Protein AF-A0A139Y3K1-F1 (afdb_monomer_lite)

Structure (mmCIF, N/CA/C/O backbone):
data_AF-A0A139Y3K1-F1
#
_entry.id   AF-A0A139Y3K1-F1
#
loop_
_atom_site.group_PDB
_atom_site.id
_atom_site.type_symbol
_atom_site.label_atom_id
_atom_site.label_alt_id
_atom_site.label_comp_id
_atom_site.label_asym_id
_atom_site.label_entity_id
_atom_site.label_seq_id
_atom_site.pdbx_PDB_ins_code
_atom_site.Cartn_x
_atom_site.Cartn_y
_atom_site.Cartn_z
_atom_site.occupancy
_atom_site.B_iso_or_equiv
_atom_site.auth_seq_id
_atom_site.auth_comp_id
_atom_site.auth_asym_id
_atom_site.auth_atom_id
_atom_site.pdbx_PDB_model_num
ATOM 1 N N . HIS A 1 1 ? 0.551 3.152 -20.800 1.00 55.16 1 HIS A N 1
ATOM 2 C CA . HIS A 1 1 ? 1.757 3.484 -21.581 1.00 55.16 1 HIS A CA 1
ATOM 3 C C . HIS A 1 1 ? 2.460 2.184 -21.890 1.00 55.16 1 HIS A C 1
ATOM 5 O O . HIS A 1 1 ? 3.046 1.591 -20.992 1.00 55.16 1 HIS A O 1
ATOM 11 N N . ASP A 1 2 ? 2.353 1.733 -23.133 1.00 61.78 2 ASP A N 1
ATOM 12 C CA . ASP A 1 2 ? 2.612 0.343 -23.539 1.00 61.78 2 ASP A CA 1
ATOM 13 C C . ASP A 1 2 ? 4.107 0.008 -23.680 1.00 61.78 2 ASP A C 1
ATOM 15 O O . ASP A 1 2 ? 4.483 -1.019 -24.232 1.00 61.78 2 ASP A O 1
ATOM 19 N N . GLU A 1 3 ? 4.976 0.880 -23.168 1.00 82.31 3 GLU A N 1
ATOM 20 C CA . GLU A 1 3 ? 6.425 0.775 -23.330 1.00 82.31 3 GLU A CA 1
ATOM 21 C C . GLU A 1 3 ? 7.154 0.325 -22.065 1.00 82.31 3 GLU A C 1
ATOM 23 O O . GLU A 1 3 ? 8.331 -0.016 -22.153 1.00 82.31 3 GLU A O 1
ATOM 28 N N . ILE A 1 4 ? 6.506 0.368 -20.895 1.00 88.06 4 ILE A N 1
ATOM 29 C CA . ILE A 1 4 ? 7.144 0.093 -19.603 1.00 88.06 4 ILE A CA 1
ATOM 30 C C . ILE A 1 4 ? 6.664 -1.249 -19.060 1.00 88.06 4 ILE A C 1
ATOM 32 O O . ILE A 1 4 ? 5.464 -1.504 -18.974 1.00 88.06 4 ILE A O 1
ATOM 36 N N . VAL A 1 5 ? 7.615 -2.076 -18.636 1.00 91.62 5 VAL A N 1
ATOM 37 C CA . VAL A 1 5 ? 7.367 -3.380 -18.024 1.00 91.62 5 VAL A CA 1
ATOM 38 C C . VAL A 1 5 ? 8.055 -3.419 -16.666 1.00 91.62 5 VAL A C 1
ATOM 40 O O . VAL A 1 5 ? 9.268 -3.242 -16.579 1.00 91.62 5 VAL A O 1
ATOM 43 N N . CYS A 1 6 ? 7.286 -3.659 -15.606 1.00 93.06 6 CYS A N 1
ATOM 44 C CA . CYS A 1 6 ? 7.826 -3.994 -14.292 1.00 93.06 6 CYS A CA 1
ATOM 45 C C . CYS A 1 6 ? 7.941 -5.517 -14.191 1.00 93.06 6 CYS A C 1
ATOM 47 O O . CYS A 1 6 ? 6.941 -6.224 -14.326 1.00 93.06 6 CYS A O 1
ATOM 49 N N . LEU A 1 7 ? 9.157 -6.016 -13.993 1.00 94.38 7 LEU A N 1
ATOM 50 C CA . LEU A 1 7 ? 9.455 -7.433 -13.831 1.00 94.38 7 LEU A CA 1
ATOM 51 C C . LEU A 1 7 ? 9.818 -7.711 -12.379 1.00 94.38 7 LEU A C 1
ATOM 53 O O . LEU A 1 7 ? 10.736 -7.090 -11.850 1.00 94.38 7 LEU A O 1
ATOM 57 N N . GLY A 1 8 ? 9.116 -8.659 -11.766 1.00 93.44 8 GLY A N 1
ATOM 58 C CA . GLY A 1 8 ? 9.526 -9.267 -10.506 1.00 93.44 8 GLY A CA 1
ATOM 59 C C . GLY A 1 8 ? 10.517 -10.400 -10.754 1.00 93.44 8 GLY A C 1
ATOM 60 O O . GLY A 1 8 ? 10.313 -11.221 -11.647 1.00 93.44 8 GLY A O 1
ATOM 61 N N . ASP A 1 9 ? 11.569 -10.443 -9.955 1.00 88.88 9 ASP A N 1
ATOM 62 C CA . ASP A 1 9 ? 12.592 -11.477 -9.924 1.00 88.88 9 ASP A CA 1
ATOM 63 C C . ASP A 1 9 ? 12.551 -12.220 -8.580 1.00 88.88 9 ASP A C 1
ATOM 65 O O . ASP A 1 9 ? 12.135 -11.680 -7.548 1.00 88.88 9 ASP A O 1
ATOM 69 N N . MET A 1 10 ? 12.988 -13.481 -8.591 1.00 81.88 10 MET A N 1
ATOM 70 C CA . MET A 1 10 ? 13.024 -14.316 -7.391 1.00 81.88 10 MET A CA 1
ATOM 71 C C . MET A 1 10 ? 14.105 -13.896 -6.391 1.00 81.88 10 MET A C 1
ATOM 73 O O . MET A 1 10 ? 14.021 -14.294 -5.240 1.00 81.88 10 MET A O 1
ATOM 77 N N . VAL A 1 11 ? 15.129 -13.143 -6.794 1.00 77.88 11 VAL A N 1
ATOM 78 C CA . VAL A 1 11 ? 16.265 -12.769 -5.935 1.00 77.88 11 VAL A CA 1
ATOM 79 C C . VAL A 1 11 ? 16.493 -11.258 -5.935 1.00 77.88 11 VAL A C 1
ATOM 81 O O . VAL A 1 11 ? 16.771 -10.674 -4.889 1.00 77.88 11 VAL A O 1
ATOM 84 N N . ALA A 1 12 ? 16.364 -10.615 -7.093 1.00 81.56 12 ALA A N 1
ATOM 85 C CA . ALA A 1 12 ? 16.684 -9.208 -7.310 1.00 81.56 12 ALA A CA 1
ATOM 86 C C . ALA A 1 12 ? 15.483 -8.252 -7.149 1.00 81.56 12 ALA A C 1
ATOM 88 O O . ALA A 1 12 ? 15.521 -7.151 -7.698 1.00 81.56 12 ALA A O 1
ATOM 89 N N . SER A 1 13 ? 14.435 -8.645 -6.410 1.00 91.88 13 SER A N 1
ATOM 90 C CA . SER A 1 13 ? 13.215 -7.841 -6.220 1.00 91.88 13 SER A CA 1
ATOM 91 C C . SER A 1 13 ? 12.572 -7.469 -7.561 1.00 91.88 13 SER A C 1
ATOM 93 O O . SER A 1 13 ? 12.126 -8.363 -8.274 1.00 91.88 13 SER A O 1
ATOM 95 N N . ALA A 1 14 ? 12.529 -6.191 -7.944 1.00 94.50 14 ALA A N 1
ATOM 96 C CA . ALA A 1 14 ? 11.920 -5.737 -9.185 1.00 94.50 14 ALA A CA 1
ATOM 97 C C . ALA A 1 14 ? 12.836 -4.863 -10.045 1.00 94.50 14 ALA A C 1
ATOM 99 O O . ALA A 1 14 ? 13.605 -4.023 -9.565 1.00 94.50 14 ALA A O 1
ATOM 100 N N . VAL A 1 15 ? 12.671 -5.025 -11.356 1.00 94.38 15 VAL A N 1
ATOM 101 C CA . VAL A 1 15 ? 13.363 -4.280 -12.406 1.00 94.38 15 VAL A CA 1
ATOM 102 C C . VAL A 1 15 ? 12.333 -3.629 -13.321 1.00 94.38 15 VAL A C 1
ATOM 104 O O . VAL A 1 15 ? 11.360 -4.255 -13.736 1.00 94.38 15 VAL A O 1
ATOM 107 N N . LEU A 1 16 ? 12.563 -2.367 -13.665 1.00 93.75 16 LEU A N 1
ATOM 108 C CA . LEU A 1 16 ? 11.759 -1.629 -14.624 1.00 93.75 16 LEU A CA 1
ATOM 109 C C . LEU A 1 16 ? 12.481 -1.580 -15.968 1.00 93.75 16 LEU A C 1
ATOM 111 O O . LEU A 1 16 ? 13.586 -1.039 -16.082 1.00 93.75 16 LEU A O 1
ATOM 115 N N . LEU A 1 17 ? 11.832 -2.121 -16.990 1.00 92.69 17 LEU A N 1
ATOM 116 C CA . LEU A 1 17 ? 12.305 -2.123 -18.364 1.00 92.69 17 LEU A CA 1
ATOM 117 C C . LEU A 1 17 ? 11.473 -1.167 -19.215 1.00 92.69 17 LEU A C 1
ATOM 119 O O . LEU A 1 17 ? 10.264 -1.048 -19.025 1.00 92.69 17 LEU A O 1
ATOM 123 N N . ARG A 1 18 ? 12.113 -0.532 -20.196 1.00 90.31 18 ARG A N 1
ATOM 124 C CA . ARG A 1 18 ? 11.440 0.213 -21.260 1.00 90.31 18 ARG A CA 1
ATOM 125 C C . ARG A 1 18 ? 11.806 -0.356 -22.622 1.00 90.31 18 ARG A C 1
ATOM 127 O O . ARG A 1 18 ? 12.986 -0.568 -22.902 1.00 90.31 18 ARG A O 1
ATOM 134 N N . PHE A 1 19 ? 10.815 -0.584 -23.474 1.00 88.69 19 PHE A N 1
ATOM 135 C CA . PHE A 1 19 ? 11.054 -0.980 -24.856 1.00 88.69 19 PHE A CA 1
ATOM 136 C C . PHE A 1 19 ? 11.628 0.197 -25.659 1.00 88.69 19 PHE A C 1
ATOM 138 O O . PHE A 1 19 ? 11.099 1.306 -25.611 1.00 88.69 19 PHE A O 1
ATOM 145 N N . SER A 1 20 ? 12.722 -0.034 -26.387 1.00 85.00 20 SER A N 1
ATOM 146 C CA . SER A 1 20 ? 13.291 0.912 -27.350 1.00 85.00 20 SER A CA 1
ATOM 147 C C . SER A 1 20 ? 12.951 0.443 -28.765 1.00 85.00 20 SER A C 1
ATOM 149 O O . SER A 1 20 ? 13.589 -0.498 -29.244 1.00 85.00 20 SER A O 1
ATOM 151 N N . PRO A 1 21 ? 12.014 1.099 -29.478 1.00 83.81 21 PRO A N 1
ATOM 152 C CA . PRO A 1 21 ? 11.709 0.752 -30.866 1.00 83.81 21 PRO A CA 1
ATOM 153 C C . PRO A 1 21 ? 12.921 0.891 -31.794 1.00 83.81 21 PRO A C 1
ATOM 155 O O . PRO A 1 21 ? 13.065 0.124 -32.739 1.00 83.81 21 PRO A O 1
ATOM 158 N N . LYS A 1 22 ? 13.822 1.842 -31.500 1.00 83.69 22 LYS A N 1
ATOM 159 C CA . LYS A 1 22 ? 15.045 2.080 -32.285 1.00 83.69 22 LYS A CA 1
ATOM 160 C C . LYS A 1 22 ? 16.012 0.900 -32.235 1.00 83.69 22 LYS A C 1
ATOM 162 O O . LYS A 1 22 ? 16.626 0.578 -33.243 1.00 83.69 22 LYS A O 1
ATOM 167 N N . ASP A 1 23 ? 16.139 0.280 -31.064 1.00 86.19 23 ASP A N 1
ATOM 168 C CA . ASP A 1 23 ? 17.070 -0.831 -30.837 1.00 86.19 23 ASP A CA 1
ATOM 169 C C . ASP A 1 23 ? 16.377 -2.199 -30.903 1.00 86.19 23 ASP A C 1
ATOM 171 O O . ASP A 1 23 ? 17.038 -3.227 -30.787 1.00 86.19 23 ASP A O 1
ATOM 175 N N . ASN A 1 24 ? 15.046 -2.209 -31.049 1.00 89.81 24 ASN A N 1
ATOM 176 C CA . ASN A 1 24 ? 14.187 -3.388 -30.951 1.00 89.81 24 ASN A CA 1
ATOM 177 C C . ASN A 1 24 ? 14.493 -4.250 -29.707 1.00 89.81 24 ASN A C 1
ATOM 179 O O . ASN A 1 24 ? 14.581 -5.476 -29.779 1.00 89.81 24 ASN A O 1
ATOM 183 N N . ALA A 1 25 ? 14.714 -3.597 -28.562 1.00 90.19 25 ALA A N 1
ATOM 184 C CA . ALA A 1 25 ? 15.166 -4.244 -27.333 1.00 90.19 25 ALA A CA 1
ATOM 185 C C . ALA A 1 25 ? 14.619 -3.547 -26.082 1.00 90.19 25 ALA A C 1
ATOM 187 O O . ALA A 1 25 ? 14.376 -2.337 -26.079 1.00 90.19 25 ALA A O 1
ATOM 188 N N . PHE A 1 26 ? 14.477 -4.305 -24.993 1.00 91.25 26 PHE A N 1
ATOM 189 C CA . PHE A 1 26 ? 14.199 -3.746 -23.673 1.00 91.25 26 PHE A CA 1
ATOM 190 C C . PHE A 1 26 ? 15.478 -3.212 -23.031 1.00 91.25 26 PHE A C 1
ATOM 192 O O . PHE A 1 26 ? 16.500 -3.897 -22.993 1.00 91.25 26 PHE A O 1
ATOM 199 N N . LYS A 1 27 ? 15.403 -1.995 -22.493 1.00 91.06 27 LYS A N 1
ATOM 200 C CA . LYS A 1 27 ? 16.468 -1.372 -21.709 1.00 91.06 27 LYS A CA 1
ATOM 201 C C . LYS A 1 27 ? 16.036 -1.236 -20.266 1.00 91.06 27 LYS A C 1
ATOM 203 O O . LYS A 1 27 ? 14.919 -0.808 -19.984 1.00 91.06 27 LYS A O 1
ATOM 208 N N . GLU A 1 28 ? 16.938 -1.569 -19.359 1.00 92.62 28 GLU A N 1
ATOM 209 C CA . GLU A 1 28 ? 16.725 -1.352 -17.938 1.00 92.62 28 GLU A CA 1
ATOM 210 C C . GLU A 1 28 ? 16.801 0.138 -17.603 1.00 92.62 28 GLU A C 1
ATOM 212 O O . GLU A 1 28 ? 17.778 0.812 -17.928 1.00 92.62 28 GLU A O 1
ATOM 217 N N . ILE A 1 29 ? 15.753 0.644 -16.954 1.00 92.62 29 ILE A N 1
ATOM 218 C CA . ILE A 1 29 ? 15.625 2.058 -16.586 1.00 92.62 29 ILE A CA 1
ATOM 219 C C . ILE A 1 29 ? 15.524 2.271 -15.078 1.00 92.62 29 ILE A C 1
ATOM 221 O O . ILE A 1 29 ? 15.757 3.389 -14.616 1.00 92.62 29 ILE A O 1
ATOM 225 N N . ALA A 1 30 ? 15.172 1.241 -14.307 1.00 93.75 30 ALA A N 1
ATOM 226 C CA . ALA A 1 30 ? 15.255 1.282 -12.856 1.00 93.75 30 ALA A CA 1
ATOM 227 C C . ALA A 1 30 ? 15.372 -0.115 -12.242 1.00 93.75 30 ALA A C 1
ATOM 229 O O . ALA A 1 30 ? 14.905 -1.089 -12.828 1.00 93.75 30 ALA A O 1
ATOM 230 N N . ARG A 1 31 ? 15.935 -0.197 -11.036 1.00 93.75 31 ARG A N 1
ATOM 231 C CA . ARG A 1 31 ? 16.052 -1.444 -10.270 1.00 93.75 31 ARG A CA 1
ATOM 232 C C . ARG A 1 31 ? 15.902 -1.194 -8.776 1.00 93.75 31 ARG A C 1
ATOM 234 O O . ARG A 1 31 ? 16.473 -0.234 -8.251 1.00 93.75 31 ARG A O 1
ATOM 241 N N . ASP A 1 32 ? 15.159 -2.062 -8.097 1.00 93.44 32 ASP A N 1
ATOM 242 C CA . ASP A 1 32 ? 15.145 -2.101 -6.637 1.00 93.44 32 ASP A CA 1
ATOM 243 C C . ASP A 1 32 ? 16.435 -2.737 -6.108 1.00 93.44 32 ASP A C 1
ATOM 245 O O . ASP A 1 32 ? 16.919 -3.750 -6.603 1.00 93.44 32 ASP A O 1
ATOM 249 N N . THR A 1 33 ? 17.023 -2.109 -5.098 1.00 84.31 33 THR A N 1
ATOM 250 C CA . THR A 1 33 ? 18.260 -2.587 -4.471 1.00 84.31 33 THR A CA 1
ATOM 251 C C . THR A 1 33 ? 18.013 -3.540 -3.308 1.00 84.31 33 THR A C 1
ATOM 253 O O . THR A 1 33 ? 18.970 -4.101 -2.778 1.00 84.31 33 THR A O 1
ATOM 256 N N . ASN A 1 34 ? 16.764 -3.689 -2.864 1.00 85.25 34 ASN A N 1
ATOM 257 C CA . ASN A 1 34 ? 16.427 -4.687 -1.861 1.00 85.25 34 ASN A CA 1
ATOM 258 C C . ASN A 1 34 ? 16.413 -6.081 -2.494 1.00 85.25 34 ASN A C 1
ATOM 260 O O . ASN A 1 34 ? 16.004 -6.253 -3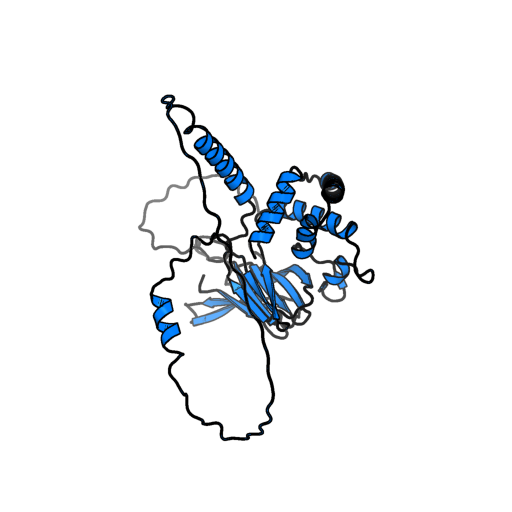.637 1.00 85.25 34 ASN A O 1
ATOM 264 N N . ALA A 1 35 ? 16.847 -7.083 -1.734 1.00 84.06 35 ALA A N 1
ATOM 265 C CA . ALA A 1 35 ? 16.678 -8.476 -2.115 1.00 84.06 35 ALA A CA 1
ATOM 266 C C . ALA A 1 35 ? 15.390 -8.988 -1.471 1.00 84.06 35 ALA A C 1
ATOM 268 O O . ALA A 1 35 ? 15.342 -9.184 -0.256 1.00 84.06 35 ALA A O 1
ATOM 269 N N . CYS A 1 36 ? 14.350 -9.180 -2.276 1.00 88.56 36 CYS A N 1
ATOM 270 C CA . CYS A 1 36 ? 13.135 -9.865 -1.861 1.00 88.56 36 CYS A CA 1
ATOM 271 C C . CYS A 1 36 ? 12.713 -10.863 -2.939 1.00 88.56 36 CYS A C 1
ATOM 273 O O . CYS A 1 36 ? 13.044 -10.721 -4.119 1.00 88.56 36 CYS A O 1
ATOM 275 N N . TRP A 1 37 ? 12.019 -11.910 -2.503 1.00 94.06 37 TRP A N 1
ATOM 276 C CA . TRP A 1 37 ? 11.502 -12.943 -3.388 1.00 94.06 37 TRP A CA 1
ATOM 277 C C . TRP A 1 37 ? 10.130 -12.514 -3.877 1.00 94.06 37 TRP A C 1
ATOM 279 O O . TRP A 1 37 ? 9.146 -12.627 -3.146 1.00 94.06 37 TRP A O 1
ATOM 289 N N . THR A 1 38 ? 10.075 -11.983 -5.093 1.00 95.56 38 THR A N 1
ATOM 290 C CA . THR A 1 38 ? 8.851 -11.391 -5.632 1.00 95.56 38 THR A CA 1
ATOM 291 C C . THR A 1 38 ? 7.829 -12.459 -6.003 1.00 95.56 38 THR A C 1
ATOM 293 O O . THR A 1 38 ? 8.134 -13.379 -6.760 1.00 95.56 38 THR A O 1
ATOM 296 N N . LEU A 1 39 ? 6.598 -12.311 -5.513 1.00 96.19 39 LEU A N 1
ATOM 297 C CA . LEU A 1 39 ? 5.459 -13.162 -5.870 1.00 96.19 39 LEU A CA 1
ATOM 298 C C . LEU A 1 39 ? 4.526 -12.498 -6.885 1.00 96.19 39 LEU A C 1
ATOM 300 O O . LEU A 1 39 ? 4.007 -13.168 -7.775 1.00 96.19 39 LEU A O 1
ATOM 304 N N . ALA A 1 40 ? 4.308 -11.188 -6.767 1.00 96.62 40 ALA A N 1
ATOM 305 C CA . ALA A 1 40 ? 3.461 -10.436 -7.684 1.00 96.62 40 ALA A CA 1
ATOM 306 C C . ALA A 1 40 ? 3.926 -8.984 -7.801 1.00 96.62 40 ALA A C 1
ATOM 308 O O . ALA A 1 40 ? 4.411 -8.397 -6.837 1.00 96.62 40 ALA A O 1
ATOM 309 N N . VAL A 1 41 ? 3.717 -8.384 -8.972 1.00 95.88 41 VAL A N 1
ATOM 310 C CA . VAL A 1 41 ? 3.945 -6.954 -9.216 1.00 95.88 41 VAL A CA 1
ATOM 311 C C . VAL A 1 41 ? 2.736 -6.336 -9.907 1.00 95.88 41 VAL A C 1
ATOM 313 O O . VAL A 1 41 ? 2.006 -7.014 -10.631 1.00 95.88 41 VAL A O 1
ATOM 316 N N . SER A 1 42 ? 2.512 -5.041 -9.699 1.00 94.31 42 SER A N 1
ATOM 317 C CA . SER A 1 42 ? 1.499 -4.280 -10.432 1.00 94.31 42 SER A CA 1
ATOM 318 C C . SER A 1 42 ? 1.949 -2.851 -10.665 1.00 94.31 42 SER A C 1
ATOM 320 O O . SER A 1 42 ? 2.264 -2.130 -9.725 1.00 94.31 42 SER A O 1
ATOM 322 N N . CYS A 1 43 ? 1.864 -2.396 -11.911 1.00 91.12 43 CYS A N 1
ATOM 323 C CA . CYS A 1 43 ? 2.117 -1.002 -12.257 1.00 91.12 43 CYS A CA 1
ATOM 324 C C . CYS A 1 43 ? 0.917 -0.125 -11.853 1.00 91.12 43 CYS A C 1
ATOM 326 O O . CYS A 1 43 ? -0.237 -0.460 -12.150 1.00 91.12 43 CYS A O 1
ATOM 328 N N . LEU A 1 44 ? 1.187 0.996 -11.181 1.00 89.00 44 LEU A N 1
ATOM 329 C CA . LEU A 1 44 ? 0.198 2.045 -10.889 1.00 89.00 44 LEU A CA 1
ATOM 330 C C . LEU A 1 44 ? 0.420 3.250 -11.788 1.00 89.00 44 LEU A C 1
ATOM 332 O O . LEU A 1 44 ? -0.510 3.785 -12.376 1.00 89.00 44 LEU A O 1
ATOM 336 N N . SER A 1 45 ? 1.678 3.649 -11.908 1.00 87.75 45 SER A N 1
ATOM 337 C CA . SER A 1 45 ? 2.126 4.697 -12.805 1.00 87.75 45 SER A CA 1
ATOM 338 C C . SER A 1 45 ? 3.501 4.315 -13.360 1.00 87.75 45 SER A C 1
ATOM 340 O O . SER A 1 45 ? 4.116 3.354 -12.895 1.00 87.75 45 SER A O 1
ATOM 342 N N . PRO A 1 46 ? 4.033 5.066 -14.332 1.00 87.00 46 PRO A N 1
ATOM 343 C CA . PRO A 1 46 ? 5.399 4.882 -14.821 1.00 87.00 46 PRO A CA 1
ATOM 344 C C . PRO A 1 46 ? 6.463 4.873 -13.711 1.00 87.00 46 PRO A C 1
ATOM 346 O O . PRO A 1 46 ? 7.487 4.203 -13.842 1.00 87.00 46 PRO A O 1
ATOM 349 N N . ASN A 1 47 ? 6.213 5.582 -12.605 1.00 89.31 47 ASN A N 1
ATOM 350 C CA . ASN A 1 47 ? 7.154 5.715 -11.496 1.00 89.31 47 ASN A CA 1
ATOM 351 C C . ASN A 1 47 ? 6.768 4.906 -10.254 1.00 89.31 47 ASN A C 1
ATOM 353 O O . ASN A 1 47 ? 7.604 4.789 -9.368 1.00 89.31 47 ASN A O 1
ATOM 357 N N . LEU A 1 48 ? 5.553 4.358 -10.174 1.00 91.94 48 LEU A N 1
ATOM 358 C CA . LEU A 1 48 ? 5.011 3.783 -8.945 1.00 91.94 48 LEU A CA 1
ATOM 359 C C . LEU A 1 48 ? 4.445 2.379 -9.178 1.00 91.94 48 LEU A C 1
ATOM 361 O O . LEU A 1 48 ? 3.597 2.180 -10.052 1.00 91.94 48 LEU A O 1
ATOM 365 N N . HIS A 1 49 ? 4.888 1.416 -8.369 1.00 94.00 49 HIS A N 1
ATOM 366 C CA . HIS A 1 49 ? 4.617 -0.009 -8.576 1.00 94.00 49 HIS A CA 1
ATOM 367 C C . HIS A 1 49 ? 4.334 -0.712 -7.249 1.00 94.00 49 HIS A C 1
ATOM 369 O O . HIS A 1 49 ? 5.064 -0.515 -6.283 1.00 94.00 49 HIS A O 1
ATOM 375 N N . TYR A 1 50 ? 3.309 -1.560 -7.194 1.00 96.44 50 TYR A N 1
ATOM 376 C CA . TYR A 1 50 ? 3.145 -2.506 -6.092 1.00 96.44 50 TYR A CA 1
ATOM 377 C C . TYR A 1 50 ? 4.023 -3.735 -6.309 1.00 96.44 50 TYR A C 1
ATOM 379 O O . TYR A 1 50 ? 4.137 -4.226 -7.434 1.00 96.44 50 TYR A O 1
ATOM 387 N N . LEU A 1 51 ? 4.568 -4.259 -5.217 1.00 97.12 51 LEU A N 1
ATOM 388 C CA . LEU A 1 51 ? 5.256 -5.541 -5.157 1.00 97.12 51 LEU A CA 1
ATOM 389 C C . LEU A 1 51 ? 4.760 -6.323 -3.941 1.00 97.12 51 LEU A C 1
ATOM 391 O O . LEU A 1 51 ? 4.663 -5.767 -2.852 1.00 97.12 51 LEU A O 1
ATOM 395 N N . ALA A 1 52 ? 4.462 -7.604 -4.124 1.00 97.38 52 ALA A N 1
ATOM 396 C CA . ALA A 1 52 ? 4.250 -8.552 -3.039 1.00 97.38 52 ALA A CA 1
ATOM 397 C C . ALA A 1 52 ? 5.419 -9.534 -2.978 1.00 97.38 52 ALA A C 1
ATOM 399 O O . ALA A 1 52 ? 5.840 -10.043 -4.021 1.00 97.38 52 ALA A O 1
ATOM 400 N N . ASP A 1 53 ? 5.926 -9.804 -1.778 1.00 95.75 53 ASP A N 1
ATOM 401 C CA . ASP A 1 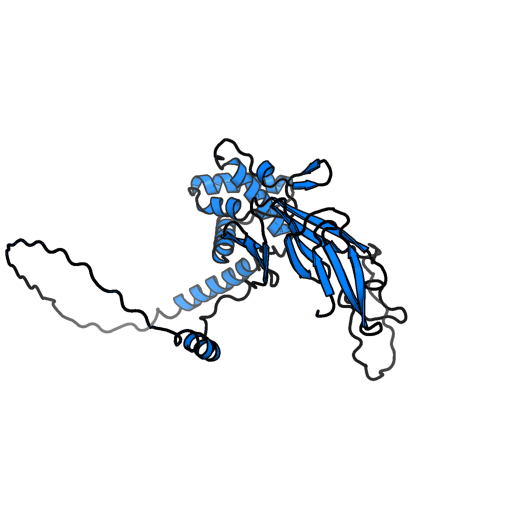53 ? 7.043 -10.726 -1.561 1.00 95.75 53 ASP A CA 1
ATOM 402 C C . ASP A 1 53 ? 6.631 -12.026 -0.846 1.00 95.75 53 ASP A C 1
ATOM 404 O O . ASP A 1 53 ? 5.513 -12.182 -0.346 1.00 95.75 53 ASP A O 1
ATOM 408 N N . ALA A 1 54 ? 7.553 -12.989 -0.809 1.00 94.88 54 ALA A N 1
ATOM 409 C CA . ALA A 1 54 ? 7.362 -14.274 -0.138 1.00 94.88 54 ALA A CA 1
ATOM 410 C C . ALA A 1 54 ? 7.248 -14.159 1.392 1.00 94.88 54 ALA A C 1
ATOM 412 O O . ALA A 1 54 ? 6.650 -15.030 2.026 1.00 94.88 54 ALA A O 1
ATOM 413 N N . ASP A 1 55 ? 7.755 -13.067 1.968 1.00 95.31 55 ASP A N 1
ATOM 414 C CA . ASP A 1 55 ? 7.645 -12.740 3.391 1.00 95.31 55 ASP A CA 1
ATOM 415 C C . ASP A 1 55 ? 6.285 -12.105 3.743 1.00 95.31 55 ASP A C 1
ATOM 417 O O . ASP A 1 55 ? 6.075 -11.684 4.882 1.00 95.31 55 ASP A O 1
ATOM 421 N N . ARG A 1 56 ? 5.329 -12.105 2.798 1.00 97.06 56 ARG A N 1
ATOM 422 C CA . ARG A 1 56 ? 3.939 -11.648 2.969 1.00 97.06 56 ARG A CA 1
ATOM 423 C C . ARG A 1 56 ? 3.830 -10.149 3.224 1.00 97.06 56 ARG A C 1
ATOM 425 O O . ARG A 1 56 ? 2.958 -9.690 3.969 1.00 97.06 56 ARG A O 1
ATOM 432 N N . ASN A 1 57 ? 4.713 -9.383 2.597 1.00 97.00 57 ASN A N 1
ATOM 433 C CA . ASN A 1 57 ? 4.684 -7.932 2.616 1.00 97.00 57 ASN A CA 1
ATOM 434 C C . ASN A 1 57 ? 4.143 -7.390 1.296 1.00 97.00 57 ASN A C 1
ATOM 436 O O . ASN A 1 57 ? 4.371 -7.958 0.227 1.00 97.00 57 ASN A O 1
ATOM 440 N N . ILE A 1 58 ? 3.480 -6.240 1.375 1.00 97.62 58 ILE A N 1
ATOM 441 C CA . ILE A 1 58 ? 3.214 -5.375 0.231 1.00 97.62 58 ILE A CA 1
ATOM 442 C C . ILE A 1 58 ? 4.184 -4.204 0.305 1.00 97.62 58 ILE A C 1
ATOM 444 O O . ILE A 1 58 ? 4.307 -3.559 1.345 1.00 97.62 58 ILE A O 1
ATOM 448 N N . TRP A 1 59 ? 4.817 -3.897 -0.819 1.00 96.75 59 TRP A N 1
ATOM 449 C CA . TRP A 1 59 ? 5.686 -2.751 -1.022 1.00 96.75 59 TRP A CA 1
ATOM 450 C C . TRP A 1 59 ? 5.095 -1.833 -2.082 1.00 96.75 59 TRP A C 1
ATOM 452 O O . TRP A 1 59 ? 4.568 -2.289 -3.097 1.00 96.75 59 TRP A O 1
ATOM 462 N N . LEU A 1 60 ? 5.232 -0.531 -1.864 1.00 96.06 60 LEU A N 1
ATOM 463 C CA . LEU A 1 60 ? 5.057 0.492 -2.881 1.00 96.06 60 LEU A CA 1
ATOM 464 C C . LEU A 1 60 ? 6.441 0.984 -3.290 1.00 96.06 60 LEU A C 1
ATOM 466 O O . LEU A 1 60 ? 7.135 1.643 -2.513 1.00 96.06 60 LEU A O 1
ATOM 470 N N . LEU A 1 61 ? 6.845 0.619 -4.495 1.00 95.75 61 LEU A N 1
ATOM 471 C CA . LEU A 1 61 ? 8.138 0.927 -5.073 1.00 95.75 61 LEU A CA 1
ATOM 472 C C . LEU A 1 61 ? 8.036 2.186 -5.930 1.00 95.75 61 LEU A C 1
ATOM 474 O O . LEU A 1 61 ? 7.202 2.260 -6.833 1.00 95.75 61 LEU A O 1
ATOM 478 N N . GLU A 1 62 ? 8.904 3.158 -5.663 1.00 94.56 62 GLU A N 1
ATOM 479 C CA . GLU A 1 62 ? 9.000 4.400 -6.424 1.00 94.56 62 GLU A CA 1
ATOM 480 C C . GLU A 1 62 ? 10.343 4.497 -7.154 1.00 94.56 62 GLU A C 1
ATOM 482 O O . GLU A 1 62 ? 11.415 4.318 -6.565 1.00 94.56 62 GLU A O 1
ATOM 487 N N . ARG A 1 63 ? 10.287 4.785 -8.455 1.00 92.56 63 ARG A N 1
ATOM 488 C CA . ARG A 1 63 ? 11.449 5.075 -9.296 1.00 92.56 63 ARG A CA 1
ATOM 489 C C . ARG A 1 63 ? 12.001 6.461 -8.956 1.00 92.56 63 ARG A C 1
ATOM 491 O O . ARG A 1 63 ? 11.273 7.447 -9.016 1.00 92.56 63 ARG A O 1
ATOM 498 N N . ALA A 1 64 ? 13.305 6.561 -8.707 1.00 90.25 64 ALA A N 1
ATOM 499 C CA . ALA A 1 64 ? 13.949 7.845 -8.451 1.00 90.25 64 ALA A CA 1
ATOM 500 C C . ALA A 1 64 ? 13.807 8.820 -9.637 1.00 90.25 64 ALA A C 1
ATOM 502 O O . ALA A 1 64 ? 14.009 8.469 -10.807 1.00 90.25 64 ALA A O 1
ATOM 503 N N . SER A 1 65 ? 13.507 10.081 -9.327 1.00 83.50 65 SER A N 1
ATOM 504 C CA . SER A 1 65 ? 13.573 11.168 -10.302 1.00 83.50 65 SER A CA 1
ATOM 505 C C . SER A 1 65 ? 15.023 11.619 -10.494 1.00 83.50 65 SER A C 1
ATOM 507 O O . SER A 1 65 ? 15.764 11.781 -9.529 1.00 83.50 65 SER A O 1
ATOM 509 N N . LEU A 1 66 ? 15.423 11.840 -11.750 1.00 71.31 66 LEU A N 1
ATOM 510 C CA . LEU A 1 66 ? 16.714 12.454 -12.102 1.00 71.31 66 LEU A CA 1
ATOM 511 C C . LEU A 1 66 ? 16.631 13.978 -12.201 1.00 71.31 66 LEU A C 1
ATOM 513 O O . LEU A 1 66 ? 17.652 14.648 -12.335 1.00 71.31 66 LEU A O 1
ATOM 517 N N . LEU A 1 67 ? 15.418 14.527 -12.161 1.00 66.00 67 LEU A N 1
ATOM 518 C CA . LEU A 1 67 ? 15.225 15.957 -12.014 1.00 66.00 67 LEU A CA 1
ATOM 519 C C . LEU A 1 67 ? 15.515 16.255 -10.548 1.00 66.00 67 LEU A C 1
ATOM 521 O O . LEU A 1 67 ? 14.727 15.884 -9.677 1.00 66.00 67 LEU A O 1
ATOM 525 N N . GLY A 1 68 ? 16.678 16.851 -10.282 1.00 49.12 68 GLY A N 1
ATOM 526 C CA . GLY A 1 68 ? 16.993 17.364 -8.957 1.00 49.12 68 GLY A CA 1
ATOM 527 C C . GLY A 1 68 ? 15.875 18.286 -8.472 1.00 49.12 68 GLY A C 1
ATOM 528 O O . GLY A 1 68 ? 15.131 18.857 -9.272 1.00 49.12 68 GLY A O 1
ATOM 529 N N . SER A 1 69 ? 15.764 18.446 -7.158 1.00 41.97 69 SER A N 1
ATOM 530 C CA . SER A 1 69 ? 14.964 19.486 -6.508 1.00 41.97 69 SER A CA 1
ATOM 531 C C . SER A 1 69 ? 15.538 20.885 -6.796 1.00 41.97 69 SER A C 1
ATOM 533 O O . SER A 1 69 ? 15.860 21.643 -5.887 1.00 41.97 69 SER A O 1
ATOM 535 N N . GLU A 1 70 ? 15.734 21.209 -8.066 1.00 39.09 70 GLU A N 1
ATOM 536 C CA . GLU A 1 70 ? 16.184 22.495 -8.564 1.00 39.09 70 GLU A CA 1
ATOM 537 C C . GLU A 1 70 ? 14.931 23.311 -8.883 1.00 39.09 70 GLU A C 1
ATOM 539 O O . GLU A 1 70 ? 14.312 23.138 -9.930 1.00 39.09 70 GLU A O 1
ATOM 544 N N . GLY A 1 71 ? 14.554 24.176 -7.939 1.00 32.06 71 GLY A N 1
ATOM 545 C CA . GLY A 1 71 ? 13.775 25.384 -8.193 1.00 32.06 71 GLY A CA 1
ATOM 546 C C . GLY A 1 71 ? 12.329 25.186 -8.652 1.00 32.06 71 GLY A C 1
ATOM 547 O O . GLY A 1 71 ? 12.038 24.850 -9.798 1.00 32.06 71 GLY A O 1
ATOM 548 N N . ARG A 1 72 ? 11.393 25.590 -7.787 1.00 33.19 72 ARG A N 1
ATOM 549 C CA . ARG A 1 72 ? 10.161 26.259 -8.223 1.00 33.19 72 ARG A CA 1
ATOM 550 C C . ARG A 1 72 ? 10.560 27.274 -9.307 1.00 33.19 72 ARG A C 1
ATOM 552 O O . ARG A 1 72 ? 11.178 28.283 -8.987 1.00 33.19 72 ARG A O 1
ATOM 559 N N . ARG A 1 73 ? 10.303 26.955 -10.579 1.00 35.50 73 ARG A N 1
ATOM 560 C CA . ARG A 1 73 ? 10.609 27.847 -11.700 1.00 35.50 73 ARG A CA 1
ATOM 561 C C . ARG A 1 73 ? 9.801 29.123 -11.504 1.00 35.50 73 ARG A C 1
ATOM 563 O O . ARG A 1 73 ? 8.576 29.062 -11.425 1.00 35.50 73 ARG A O 1
ATOM 570 N N . GLU A 1 74 ? 10.506 30.240 -11.376 1.00 32.84 74 GLU A N 1
ATOM 571 C CA . GLU A 1 74 ? 9.918 31.565 -11.492 1.00 32.84 74 GLU A CA 1
ATOM 572 C C . GLU A 1 74 ? 9.258 31.709 -12.866 1.00 32.84 74 GLU A C 1
ATOM 574 O O . GLU A 1 74 ? 9.741 31.199 -13.883 1.00 32.84 74 GLU A O 1
ATOM 579 N N . GLU A 1 75 ? 8.106 32.365 -12.859 1.00 36.31 75 GLU A N 1
ATOM 580 C CA . GLU A 1 75 ? 7.331 32.686 -14.042 1.00 36.31 75 GLU A CA 1
ATOM 581 C C . GLU A 1 75 ? 8.102 33.638 -14.972 1.00 36.31 75 GLU A C 1
ATOM 583 O O . GLU A 1 75 ? 8.594 34.679 -14.548 1.00 36.31 75 GLU A O 1
ATOM 588 N N . GLY A 1 76 ? 8.083 33.319 -16.269 1.00 33.50 76 GLY A N 1
ATOM 589 C CA . GLY A 1 76 ? 7.940 34.316 -17.331 1.00 33.50 76 GLY A CA 1
ATOM 590 C C . GLY A 1 76 ? 9.202 34.789 -18.054 1.00 33.50 76 GLY A C 1
ATOM 591 O O . GLY A 1 76 ? 9.945 35.607 -17.537 1.00 33.50 76 GLY A O 1
ATOM 592 N N . VAL A 1 77 ? 9.314 34.425 -19.341 1.00 30.12 77 VAL A N 1
ATOM 593 C CA . VAL A 1 77 ? 9.590 35.374 -20.444 1.00 30.12 77 VAL A CA 1
ATOM 594 C C . VAL A 1 77 ? 8.891 34.849 -21.715 1.00 30.12 77 VAL A C 1
ATOM 596 O O . VAL A 1 77 ? 9.089 33.682 -22.059 1.00 30.12 77 VAL A O 1
ATOM 599 N N . PRO A 1 78 ? 8.091 35.652 -22.448 1.00 37.12 78 PRO A N 1
ATOM 600 C CA . PRO A 1 78 ? 7.499 35.214 -23.706 1.00 37.12 78 PRO A CA 1
ATOM 601 C C . PRO A 1 78 ? 8.516 35.349 -24.850 1.00 37.12 78 PRO A C 1
ATOM 603 O O . PRO A 1 78 ? 9.038 36.431 -25.114 1.00 37.12 78 PRO A O 1
ATOM 606 N N . SER A 1 79 ? 8.778 34.251 -25.560 1.00 35.16 79 SER A N 1
ATOM 607 C CA . SER A 1 79 ? 9.537 34.245 -26.815 1.00 35.16 79 SER A CA 1
ATOM 608 C C . SER A 1 79 ? 8.575 34.012 -27.976 1.00 35.16 79 SER A C 1
ATOM 610 O O . SER A 1 79 ? 7.955 32.957 -28.086 1.00 35.16 79 SER A O 1
ATOM 612 N N . THR A 1 80 ? 8.449 35.006 -28.851 1.00 42.56 80 THR A N 1
ATOM 613 C CA . THR A 1 80 ? 7.769 34.888 -30.141 1.00 42.56 80 THR A CA 1
ATOM 614 C C . THR A 1 80 ? 8.626 34.051 -31.094 1.00 42.56 80 THR A C 1
ATOM 616 O O . THR A 1 80 ? 9.750 34.426 -31.430 1.00 42.56 80 THR A O 1
ATOM 619 N N . ARG A 1 81 ? 8.103 32.908 -31.555 1.00 41.09 81 ARG A N 1
ATOM 620 C CA . ARG A 1 81 ? 8.672 32.152 -32.683 1.00 41.09 81 ARG A CA 1
ATOM 621 C C . ARG A 1 81 ? 7.586 31.799 -33.704 1.00 41.09 81 ARG A C 1
ATOM 623 O O . ARG A 1 81 ? 6.442 31.580 -33.310 1.00 41.09 81 ARG A O 1
ATOM 630 N N . PRO A 1 82 ? 7.926 31.799 -35.006 1.00 36.88 82 PRO A N 1
ATOM 631 C CA . PRO A 1 82 ? 6.964 31.644 -36.086 1.00 36.88 82 PRO A CA 1
ATOM 632 C C . PRO A 1 82 ? 6.480 30.197 -36.229 1.00 36.88 82 PRO A C 1
ATOM 634 O O . PRO A 1 82 ? 7.174 29.241 -35.888 1.00 36.88 82 PRO A O 1
ATOM 637 N N . ASN A 1 83 ? 5.259 30.089 -36.744 1.00 39.84 83 ASN A N 1
ATOM 638 C CA . ASN A 1 83 ? 4.443 28.887 -36.820 1.00 39.84 83 ASN A CA 1
ATOM 639 C C . ASN A 1 83 ? 4.948 27.944 -37.933 1.00 39.84 83 ASN A C 1
ATOM 641 O O . ASN A 1 83 ? 4.837 28.275 -39.113 1.00 39.84 83 ASN A O 1
ATOM 645 N N . PHE A 1 84 ? 5.475 26.777 -37.560 1.00 36.59 84 PHE A N 1
ATOM 646 C CA . PHE A 1 84 ? 5.675 25.634 -38.460 1.00 36.59 84 PHE A CA 1
ATOM 647 C C . PHE A 1 84 ? 4.703 24.513 -38.060 1.00 36.59 84 PHE A C 1
ATOM 649 O O . PHE A 1 84 ? 4.389 24.395 -36.874 1.00 36.59 84 PHE A O 1
ATOM 656 N N . PRO A 1 85 ? 4.197 23.706 -39.012 1.00 40.44 85 PRO A N 1
ATOM 657 C CA . PRO A 1 85 ? 3.241 22.649 -38.704 1.00 40.44 85 PRO A CA 1
ATOM 658 C C . PRO A 1 85 ? 3.893 21.606 -37.789 1.00 40.44 85 PRO A C 1
ATOM 660 O O . PRO A 1 85 ? 4.959 21.077 -38.094 1.00 40.44 85 PRO A O 1
ATOM 663 N N . ALA A 1 86 ? 3.254 21.357 -36.646 1.00 42.34 86 ALA A N 1
ATOM 664 C CA . ALA A 1 86 ? 3.724 20.445 -35.619 1.00 42.34 86 ALA A CA 1
ATOM 665 C C . ALA A 1 86 ? 3.593 18.989 -36.089 1.00 42.34 86 ALA A C 1
ATOM 667 O O . ALA A 1 86 ? 2.486 18.460 -36.182 1.00 42.34 86 ALA A O 1
ATOM 668 N N . GLU A 1 87 ? 4.719 18.320 -36.336 1.00 44.69 87 GLU A N 1
ATOM 669 C CA . GLU A 1 87 ? 4.776 16.880 -36.084 1.00 44.69 87 GLU A CA 1
ATOM 670 C C . GLU A 1 87 ? 4.470 16.679 -34.595 1.00 44.69 87 GLU A C 1
ATOM 672 O O . GLU A 1 87 ? 4.981 17.412 -33.748 1.00 44.69 87 GLU A O 1
ATOM 677 N N . THR A 1 88 ? 3.571 15.754 -34.267 1.00 45.38 88 THR A N 1
ATOM 678 C CA . THR A 1 88 ? 3.146 15.476 -32.891 1.00 45.38 88 THR A CA 1
ATOM 679 C C . THR A 1 88 ? 4.338 14.988 -32.079 1.00 45.38 88 THR A C 1
ATOM 681 O O . THR A 1 88 ? 4.715 13.820 -32.136 1.00 45.38 88 THR A O 1
ATOM 684 N N . VAL A 1 89 ? 4.966 15.905 -31.354 1.00 55.75 89 VAL A N 1
ATOM 685 C CA . VAL A 1 89 ? 6.109 15.601 -30.509 1.00 55.75 89 VAL A CA 1
ATOM 686 C C . VAL A 1 89 ? 5.583 14.942 -29.232 1.00 55.75 89 VAL A C 1
ATOM 688 O O . VAL A 1 89 ? 5.067 15.629 -28.355 1.00 55.75 89 VAL A O 1
ATOM 691 N N . GLU A 1 90 ? 5.654 13.613 -29.139 1.00 64.75 90 GLU A N 1
ATOM 692 C CA . GLU A 1 90 ? 5.169 12.895 -27.955 1.00 64.75 90 GLU A CA 1
ATOM 693 C C . GLU A 1 90 ? 5.994 13.261 -26.710 1.00 64.75 90 GLU A C 1
ATOM 695 O O . GLU A 1 90 ? 7.226 13.168 -26.691 1.00 64.75 90 GLU A O 1
ATOM 700 N N . GLU A 1 91 ? 5.303 13.701 -25.658 1.00 75.38 91 GLU A N 1
ATOM 701 C CA . GLU A 1 91 ? 5.895 13.943 -24.344 1.00 75.38 91 GLU A CA 1
ATOM 702 C C . GLU A 1 91 ? 6.431 12.637 -23.744 1.00 75.38 91 GLU A C 1
ATOM 704 O O . GLU A 1 91 ? 5.884 11.551 -23.947 1.00 75.38 91 GLU A O 1
ATOM 709 N N . CYS A 1 92 ? 7.501 12.721 -22.951 1.00 73.31 92 CYS A N 1
ATOM 710 C CA . CYS A 1 92 ? 8.029 11.536 -22.283 1.00 73.31 92 CYS A CA 1
ATOM 711 C C . CYS A 1 92 ? 6.999 10.934 -21.312 1.00 73.31 92 CYS A C 1
ATOM 713 O O . CYS A 1 92 ? 6.616 11.575 -20.342 1.00 73.31 92 CYS A O 1
ATOM 715 N N . SER A 1 93 ? 6.661 9.655 -21.470 1.00 73.81 93 SER A N 1
ATOM 716 C CA . SER A 1 93 ? 5.747 8.919 -20.580 1.00 73.81 93 SER A CA 1
ATOM 717 C C . SER A 1 93 ? 6.189 8.811 -19.110 1.00 73.81 93 SER A C 1
ATOM 719 O O . SER A 1 93 ? 5.412 8.340 -18.293 1.00 73.81 93 SER A O 1
ATOM 721 N N . ILE A 1 94 ? 7.417 9.212 -18.752 1.00 78.50 94 ILE A N 1
ATOM 722 C CA . ILE A 1 94 ? 7.949 9.150 -17.376 1.00 78.50 94 ILE A CA 1
ATOM 723 C C . ILE A 1 94 ? 7.980 10.529 -16.706 1.00 78.50 94 ILE A C 1
ATOM 725 O O . ILE A 1 94 ? 7.631 10.644 -15.532 1.00 78.50 94 ILE A O 1
ATOM 729 N N . CYS A 1 95 ? 8.449 11.561 -17.418 1.00 76.56 95 CYS A N 1
ATOM 730 C CA . CYS A 1 95 ? 8.616 12.915 -16.872 1.00 76.56 95 CYS A CA 1
ATOM 731 C C . CYS A 1 95 ? 7.703 13.968 -17.508 1.00 76.56 95 CYS A C 1
ATOM 733 O O . CYS A 1 95 ? 7.767 15.126 -17.104 1.00 76.56 95 CYS A O 1
ATOM 735 N N . HIS A 1 96 ? 6.912 13.590 -18.514 1.00 76.88 96 HIS A N 1
ATOM 736 C CA . HIS A 1 96 ? 6.002 14.449 -19.278 1.00 76.88 96 HIS A CA 1
ATOM 737 C C . HIS A 1 96 ? 6.666 15.689 -19.900 1.00 76.88 96 HIS A C 1
ATOM 739 O O . HIS A 1 96 ? 6.009 16.659 -20.251 1.00 76.88 96 HIS A O 1
ATOM 745 N N . GLN A 1 97 ? 7.994 15.679 -20.055 1.00 75.94 97 GLN A N 1
ATOM 746 C CA . GLN A 1 97 ? 8.705 16.747 -20.751 1.00 75.94 97 GLN A CA 1
ATOM 747 C C . GLN A 1 97 ? 8.648 16.506 -22.258 1.00 75.94 97 GLN A C 1
ATOM 749 O O . GLN A 1 97 ? 8.945 15.399 -22.724 1.00 75.94 97 GLN A O 1
ATOM 754 N N . ALA A 1 98 ? 8.329 17.558 -23.013 1.00 68.19 98 ALA A N 1
ATOM 755 C CA . ALA A 1 98 ? 8.543 17.583 -24.451 1.00 68.19 98 ALA A CA 1
ATOM 756 C C . ALA A 1 98 ? 10.043 17.376 -24.743 1.00 68.19 98 ALA A C 1
ATOM 758 O O . ALA A 1 98 ? 10.890 17.936 -24.034 1.00 68.19 98 ALA A O 1
ATOM 759 N N . PRO A 1 99 ? 10.415 16.578 -25.755 1.00 58.38 99 PRO A N 1
ATOM 760 C CA . PRO A 1 99 ? 11.810 16.351 -26.085 1.00 58.38 99 PRO A CA 1
ATOM 761 C C . PRO A 1 99 ? 12.441 17.661 -26.573 1.00 58.38 99 PRO A C 1
ATOM 763 O O . PRO A 1 99 ? 12.221 18.119 -27.690 1.00 58.38 99 PRO A O 1
ATOM 766 N N . ALA A 1 100 ? 13.256 18.278 -25.717 1.00 58.91 100 ALA A N 1
ATOM 767 C CA . ALA A 1 100 ? 14.229 19.274 -26.147 1.00 58.91 100 ALA A CA 1
ATOM 768 C C . ALA A 1 100 ? 15.278 18.610 -27.063 1.00 58.91 100 ALA A C 1
ATOM 770 O O . ALA A 1 100 ? 15.375 17.383 -27.117 1.00 58.91 100 ALA A O 1
ATOM 771 N N . ALA A 1 101 ? 16.125 19.404 -27.725 1.00 53.16 101 ALA A N 1
ATOM 772 C CA . ALA A 1 101 ? 17.150 18.931 -28.670 1.00 53.16 101 ALA A CA 1
ATOM 773 C C . ALA A 1 101 ? 18.157 17.884 -28.113 1.00 53.16 101 ALA A C 1
ATOM 775 O O . ALA A 1 101 ? 18.950 17.348 -28.880 1.00 53.16 101 ALA A O 1
ATOM 776 N N . GLY A 1 102 ? 18.121 17.568 -26.810 1.00 61.00 102 GLY A N 1
ATOM 777 C CA . GLY A 1 102 ? 18.905 16.506 -26.160 1.00 61.00 102 GLY A CA 1
ATOM 778 C C . GLY A 1 102 ? 18.101 15.339 -25.558 1.00 61.00 102 GLY A C 1
ATOM 779 O O . GLY A 1 102 ? 18.706 14.431 -24.997 1.00 61.00 102 GLY A O 1
ATOM 780 N N . GLY A 1 103 ? 16.764 15.329 -25.656 1.00 68.50 103 GLY A N 1
ATOM 781 C CA . GLY A 1 103 ? 15.906 14.325 -25.009 1.00 68.50 103 GLY A CA 1
ATOM 782 C C . GLY A 1 103 ? 15.944 14.364 -23.469 1.00 68.50 103 GLY A C 1
ATOM 783 O O . GLY A 1 103 ? 16.617 15.195 -22.865 1.00 68.50 103 GLY A O 1
ATOM 784 N N . CYS A 1 104 ? 15.194 13.473 -22.811 1.00 74.25 104 CYS A N 1
ATOM 785 C CA . CYS A 1 104 ? 15.217 13.316 -21.349 1.00 74.25 104 CYS A CA 1
ATOM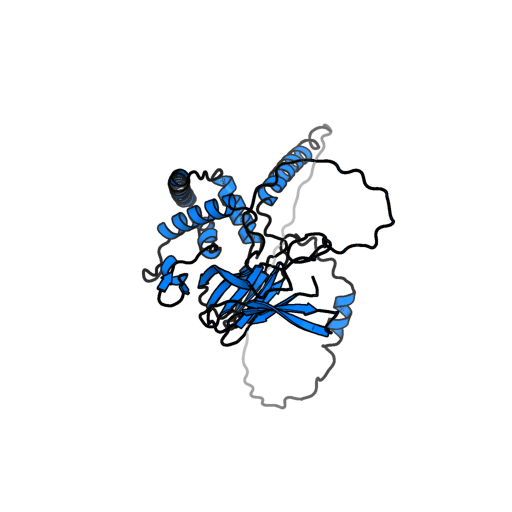 786 C C . CYS A 1 104 ? 16.049 12.088 -20.929 1.00 74.25 104 CYS A C 1
ATOM 788 O O . CYS A 1 104 ? 16.123 11.098 -21.659 1.00 74.25 104 CYS A O 1
ATOM 790 N N . LEU A 1 105 ? 16.619 12.105 -19.718 1.00 78.00 105 LEU A N 1
ATOM 791 C CA . LEU A 1 105 ? 17.440 10.998 -19.195 1.00 78.00 105 LEU A CA 1
ATOM 792 C C . LEU A 1 105 ? 16.627 9.796 -18.682 1.00 78.00 105 LEU A C 1
ATOM 794 O O . LEU A 1 105 ? 17.212 8.797 -18.268 1.00 78.00 105 LEU A O 1
ATOM 798 N N . CYS A 1 106 ? 15.292 9.855 -18.716 1.00 75.12 106 CYS A N 1
ATOM 799 C CA . CYS A 1 106 ? 14.415 8.841 -18.119 1.00 75.12 106 CYS A CA 1
ATOM 800 C C . CYS A 1 106 ? 14.620 7.419 -18.666 1.00 75.12 106 CYS A C 1
ATOM 802 O O . CYS A 1 106 ? 14.341 6.462 -17.950 1.00 75.12 106 CYS A O 1
ATOM 804 N N . SER A 1 107 ? 15.125 7.291 -19.896 1.00 74.81 107 SER A N 1
ATOM 805 C CA . SER A 1 107 ? 15.430 6.003 -20.541 1.00 74.81 107 SER A CA 1
ATOM 806 C C . SER A 1 107 ? 16.925 5.761 -20.765 1.00 74.81 107 SER A C 1
ATOM 808 O O . SER A 1 107 ? 17.298 4.715 -21.289 1.00 74.81 107 SER A O 1
ATOM 810 N N . GLY A 1 108 ? 17.771 6.748 -20.454 1.00 76.19 108 GLY A N 1
ATOM 811 C CA . GLY A 1 108 ? 19.209 6.705 -20.734 1.00 76.19 108 GLY A CA 1
ATOM 812 C C . GLY A 1 108 ? 20.051 6.210 -19.561 1.00 76.19 108 GLY A C 1
ATOM 813 O O . GLY A 1 108 ? 21.202 5.834 -19.756 1.00 76.19 108 GLY A O 1
ATOM 814 N N . VAL A 1 109 ? 19.486 6.213 -18.352 1.00 84.56 109 VAL A N 1
ATOM 815 C CA . VAL A 1 109 ? 20.181 5.842 -17.116 1.00 84.56 109 VAL A CA 1
ATOM 816 C C . VAL A 1 109 ? 19.288 4.911 -16.304 1.00 84.56 109 VAL A C 1
ATOM 818 O O . VAL A 1 109 ? 18.122 5.231 -16.064 1.00 84.56 109 VAL A O 1
ATOM 821 N N . CYS A 1 110 ? 19.848 3.785 -15.854 1.00 89.94 110 CYS A N 1
ATOM 822 C CA . CYS A 1 110 ? 19.200 2.949 -14.850 1.00 89.94 110 CYS A CA 1
ATOM 823 C C . CYS A 1 110 ? 19.307 3.630 -13.483 1.00 89.94 110 CYS A C 1
ATOM 825 O O . CYS A 1 110 ? 20.407 3.922 -13.009 1.00 89.94 110 CYS A O 1
ATOM 827 N N . VAL A 1 111 ? 18.160 3.909 -12.865 1.00 92.50 111 VAL A N 1
ATOM 828 C CA . VAL A 1 111 ? 18.083 4.575 -11.561 1.00 92.50 111 VAL A CA 1
ATOM 829 C C . VAL A 1 111 ? 17.635 3.628 -10.458 1.00 92.50 111 VAL A C 1
ATOM 831 O O . VAL A 1 111 ? 17.072 2.563 -10.697 1.00 92.50 111 VAL A O 1
ATOM 834 N N . ARG A 1 112 ? 17.838 4.037 -9.208 1.00 92.56 112 ARG A N 1
ATOM 835 C CA . ARG A 1 112 ? 17.313 3.294 -8.065 1.00 92.56 112 ARG A CA 1
ATOM 836 C C . ARG A 1 112 ? 15.784 3.350 -8.037 1.00 92.56 112 ARG A C 1
ATOM 838 O O . ARG A 1 112 ? 15.188 4.411 -8.221 1.00 92.56 112 ARG A O 1
ATOM 845 N N . MET A 1 113 ? 15.169 2.222 -7.722 1.00 92.50 113 MET A N 1
ATOM 846 C CA . MET A 1 113 ? 13.794 2.124 -7.248 1.00 92.50 113 MET A CA 1
ATOM 847 C C . MET A 1 113 ? 13.819 1.846 -5.737 1.00 92.50 113 MET A C 1
ATOM 849 O O . MET A 1 113 ? 14.706 1.143 -5.260 1.00 92.50 113 MET A O 1
ATOM 853 N N . SER A 1 114 ? 12.926 2.463 -4.961 1.00 92.25 114 SER A N 1
ATOM 854 C CA . SER A 1 114 ? 12.927 2.340 -3.493 1.00 92.25 114 SER A CA 1
ATOM 855 C C . SER A 1 114 ? 11.533 2.071 -2.945 1.00 92.25 114 SER A C 1
ATOM 857 O O . SER A 1 114 ? 10.568 2.682 -3.393 1.00 92.25 114 SER A O 1
ATOM 859 N N . GLY A 1 115 ? 11.438 1.213 -1.927 1.00 93.62 115 GLY A N 1
ATOM 860 C CA . GLY A 1 115 ? 10.211 1.027 -1.153 1.00 93.62 115 GLY A CA 1
ATOM 861 C C . GLY A 1 115 ? 9.874 2.270 -0.330 1.00 93.62 115 GLY A C 1
ATOM 862 O O . GLY A 1 115 ? 10.479 2.510 0.716 1.00 93.62 115 GLY A O 1
ATOM 863 N N . VAL A 1 116 ? 8.916 3.067 -0.799 1.00 93.81 116 VAL A N 1
ATOM 864 C CA . VAL A 1 116 ? 8.464 4.295 -0.122 1.00 93.81 116 VAL A CA 1
ATOM 865 C C . VAL A 1 116 ? 7.334 4.040 0.867 1.00 93.81 116 VAL A C 1
ATOM 867 O O . VAL A 1 116 ? 7.158 4.806 1.820 1.00 93.81 116 VAL A O 1
ATOM 870 N N . SER A 1 117 ? 6.604 2.941 0.686 1.00 95.56 117 SER A N 1
ATOM 871 C CA . SER A 1 117 ? 5.584 2.444 1.614 1.00 95.56 117 SER A CA 1
ATOM 872 C C . SER A 1 117 ? 5.646 0.924 1.686 1.00 95.56 117 SER A C 1
ATOM 874 O O . SER A 1 117 ? 6.028 0.275 0.711 1.00 95.56 117 SER A O 1
ATOM 876 N N . TYR A 1 118 ? 5.308 0.360 2.840 1.00 96.81 118 TYR A N 1
ATOM 877 C CA . TYR A 1 118 ? 5.329 -1.081 3.071 1.00 96.81 118 TYR A CA 1
ATOM 878 C C . TYR A 1 118 ? 4.450 -1.492 4.252 1.00 96.81 118 TYR A C 1
ATOM 880 O O . TYR A 1 118 ? 4.301 -0.738 5.218 1.00 96.81 118 TYR A O 1
ATOM 888 N N . ILE A 1 119 ? 3.890 -2.698 4.177 1.00 97.88 119 ILE A N 1
ATOM 889 C CA . ILE A 1 119 ? 3.058 -3.301 5.223 1.00 97.88 119 ILE A CA 1
ATOM 890 C C . ILE A 1 119 ? 3.140 -4.828 5.163 1.00 97.88 119 ILE A C 1
ATOM 892 O O . ILE A 1 119 ? 3.114 -5.405 4.076 1.00 97.88 119 ILE A O 1
ATOM 896 N N . HIS A 1 120 ? 3.218 -5.485 6.320 1.00 97.75 120 HIS A N 1
ATOM 897 C CA . HIS A 1 120 ? 3.033 -6.932 6.411 1.00 97.75 120 HIS A CA 1
ATOM 898 C C . HIS A 1 120 ? 1.539 -7.263 6.463 1.00 97.75 120 HIS A C 1
ATOM 900 O O . HIS A 1 120 ? 0.814 -6.703 7.286 1.00 97.75 120 HIS A O 1
ATOM 906 N N . VAL A 1 121 ? 1.072 -8.158 5.590 1.00 96.44 121 VAL A N 1
ATOM 907 C CA . VAL A 1 121 ? -0.357 -8.511 5.465 1.00 96.44 121 VAL A CA 1
ATOM 908 C C . VAL A 1 121 ? -0.678 -9.924 5.948 1.00 96.44 121 VAL A C 1
ATOM 910 O O . VAL A 1 121 ? -1.840 -10.308 6.008 1.00 96.44 121 VAL A O 1
ATOM 913 N N . GLY A 1 122 ? 0.334 -10.724 6.289 1.00 96.12 122 GLY A N 1
ATOM 914 C CA . GLY A 1 122 ? 0.142 -12.068 6.838 1.00 96.12 122 GLY A CA 1
ATOM 915 C C . GLY A 1 122 ? -0.309 -13.131 5.829 1.00 96.12 122 GLY A C 1
ATOM 916 O O . GLY A 1 122 ? -0.420 -14.299 6.206 1.00 96.12 122 GLY A O 1
ATOM 917 N N . VAL A 1 123 ? -0.480 -12.778 4.550 1.00 97.19 123 VAL A N 1
ATOM 918 C CA . VAL A 1 123 ? -0.881 -13.679 3.453 1.00 97.19 123 VAL A CA 1
ATOM 919 C C . VAL A 1 123 ? 0.056 -13.588 2.246 1.00 97.19 123 VAL A C 1
ATOM 921 O O . VAL A 1 123 ? 0.626 -12.535 1.959 1.00 97.19 123 VAL A O 1
ATOM 924 N N . SER A 1 124 ? 0.217 -14.689 1.515 1.00 97.44 124 SER A N 1
ATOM 925 C CA . SER A 1 124 ? 1.047 -14.750 0.309 1.00 97.44 124 SER A CA 1
ATOM 926 C C . SER A 1 124 ? 0.263 -14.301 -0.927 1.00 97.44 124 SER A C 1
ATOM 928 O O . SER A 1 124 ? -0.431 -15.096 -1.564 1.00 97.44 124 SER A O 1
ATOM 930 N N . ILE A 1 125 ? 0.382 -13.019 -1.282 1.00 97.94 125 ILE A N 1
ATOM 931 C CA . ILE A 1 125 ? -0.271 -12.434 -2.462 1.00 97.94 125 ILE A CA 1
ATOM 932 C C . ILE A 1 125 ? 0.407 -12.924 -3.743 1.00 97.94 125 ILE A C 1
ATOM 934 O O . ILE A 1 125 ? 1.600 -12.716 -3.944 1.00 97.94 125 ILE A O 1
ATOM 938 N N . ASN A 1 126 ? -0.373 -13.534 -4.636 1.00 94.81 126 ASN A N 1
ATOM 939 C CA . ASN A 1 126 ? 0.111 -14.082 -5.907 1.00 94.81 126 ASN A CA 1
ATOM 940 C C . ASN A 1 126 ? -0.403 -13.315 -7.133 1.00 94.81 126 ASN A C 1
ATOM 942 O O . ASN A 1 126 ? 0.063 -13.543 -8.250 1.00 94.81 126 ASN A O 1
ATOM 946 N N . LYS A 1 127 ? -1.362 -12.400 -6.948 1.00 95.88 127 LYS A N 1
ATOM 947 C CA . LYS A 1 127 ? -1.937 -11.635 -8.050 1.00 95.88 127 LYS A CA 1
ATOM 948 C C . LYS A 1 127 ? -2.461 -10.288 -7.592 1.00 95.88 127 LYS A C 1
ATOM 950 O O . LYS A 1 127 ? -3.212 -10.207 -6.626 1.00 95.88 127 LYS A O 1
ATOM 955 N N . PHE A 1 128 ? -2.135 -9.261 -8.367 1.00 96.31 128 PHE A N 1
ATOM 956 C CA . PHE A 1 128 ? -2.807 -7.969 -8.348 1.00 96.31 128 PHE A CA 1
ATOM 957 C C . PHE A 1 128 ? -3.692 -7.837 -9.587 1.00 96.31 128 PHE A C 1
ATOM 959 O O . PHE A 1 128 ? -3.330 -8.287 -10.676 1.00 96.31 128 PHE A O 1
ATOM 966 N N . ILE A 1 129 ? -4.860 -7.224 -9.432 1.00 93.38 129 ILE A N 1
ATOM 967 C CA . ILE A 1 129 ? -5.857 -7.067 -10.490 1.00 93.38 129 ILE A CA 1
ATOM 968 C C . ILE A 1 129 ? -6.303 -5.609 -10.498 1.00 93.38 129 ILE A C 1
ATOM 970 O O . ILE A 1 129 ? -6.745 -5.086 -9.478 1.00 93.38 129 ILE A O 1
ATOM 974 N N . SER A 1 130 ? -6.198 -4.943 -11.649 1.00 88.94 130 SER A N 1
ATOM 975 C CA . SER A 1 130 ? -6.752 -3.597 -11.820 1.00 88.94 130 SER A CA 1
ATOM 976 C C . SER A 1 130 ? -8.259 -3.622 -11.581 1.00 88.94 130 SER A C 1
ATOM 978 O O . SER A 1 130 ? -8.978 -4.356 -12.257 1.00 88.94 130 SER A O 1
ATOM 980 N N . PHE A 1 131 ? -8.728 -2.820 -10.628 1.00 83.94 131 PHE A N 1
ATOM 981 C CA . PHE A 1 131 ? -10.130 -2.790 -10.239 1.00 83.94 131 PHE A CA 1
ATOM 982 C C . PHE A 1 131 ? -10.544 -1.350 -9.931 1.00 83.94 131 PHE A C 1
ATOM 984 O O . PHE A 1 131 ? -10.501 -0.943 -8.773 1.00 83.94 131 PHE A O 1
ATOM 991 N N . PRO A 1 132 ? -10.883 -0.541 -10.950 1.00 70.94 132 PRO A N 1
ATOM 992 C CA . PRO A 1 132 ? -11.229 0.859 -10.747 1.00 70.94 132 PRO A CA 1
ATOM 993 C C . PRO A 1 132 ? -12.551 0.973 -9.981 1.00 70.94 132 PRO A C 1
ATOM 995 O O . PRO A 1 132 ? -13.611 0.588 -10.468 1.00 70.94 132 PRO A O 1
ATOM 998 N N . THR A 1 133 ? -12.494 1.536 -8.779 1.00 64.94 133 THR A N 1
ATOM 999 C CA . THR A 1 133 ? -13.657 1.702 -7.887 1.00 64.94 133 THR A CA 1
ATOM 1000 C C . THR A 1 133 ? -14.435 2.992 -8.115 1.00 64.94 133 THR A C 1
ATOM 1002 O O . THR A 1 133 ? -15.545 3.140 -7.600 1.00 64.94 133 THR A O 1
ATOM 1005 N N . HIS A 1 134 ? -13.887 3.921 -8.904 1.00 58.69 134 HIS A N 1
ATOM 1006 C CA . HIS A 1 134 ? -14.537 5.189 -9.246 1.00 58.69 134 HIS A CA 1
ATOM 1007 C C . HIS A 1 134 ? -15.793 5.000 -10.118 1.00 58.69 134 HIS A C 1
ATOM 1009 O O . HIS A 1 134 ? -16.657 5.874 -10.192 1.00 58.69 134 HIS A O 1
ATOM 1015 N N . GLN A 1 135 ? -15.938 3.836 -10.754 1.00 53.47 135 GLN A N 1
ATOM 1016 C CA . GLN A 1 135 ? -17.165 3.460 -11.441 1.00 53.47 135 GLN A CA 1
ATOM 1017 C C . GLN A 1 135 ? -18.150 2.904 -10.409 1.00 53.47 135 GLN A C 1
ATOM 1019 O O . GLN A 1 135 ? -18.128 1.717 -10.085 1.00 53.47 135 GLN A O 1
ATOM 1024 N N . HIS A 1 136 ? -19.048 3.752 -9.892 1.00 47.75 136 HIS A N 1
ATOM 1025 C CA . HIS A 1 136 ? -20.290 3.233 -9.318 1.00 47.75 136 HIS A CA 1
ATOM 1026 C C . HIS A 1 136 ? -20.891 2.279 -10.351 1.00 47.75 136 HIS A C 1
ATOM 1028 O O . HIS A 1 136 ? -21.058 2.673 -11.506 1.00 47.75 136 HIS A O 1
ATOM 1034 N N . ARG A 1 137 ? -21.211 1.041 -9.950 1.00 42.69 137 ARG A N 1
ATOM 1035 C CA . ARG A 1 137 ? -22.047 0.144 -10.754 1.00 42.69 137 ARG A CA 1
ATOM 1036 C C . ARG A 1 137 ? -23.368 0.863 -11.040 1.00 42.69 137 ARG A C 1
ATOM 1038 O O . ARG A 1 137 ? -24.335 0.721 -10.296 1.00 42.69 137 ARG A O 1
ATOM 1045 N N . THR A 1 138 ? -23.440 1.625 -12.125 1.00 37.91 138 THR A N 1
ATOM 1046 C CA . THR A 1 138 ? -24.696 1.783 -12.836 1.00 37.91 138 THR A CA 1
ATOM 1047 C C . THR A 1 138 ? -25.065 0.370 -13.261 1.00 37.91 138 THR A C 1
ATOM 1049 O O . THR A 1 138 ? -24.220 -0.366 -13.769 1.00 37.91 138 THR A O 1
ATOM 1052 N N . SER A 1 139 ? -26.277 -0.050 -12.886 1.00 36.88 139 SER A N 1
ATOM 1053 C CA . SER A 1 139 ? -26.873 -1.351 -13.199 1.00 36.88 139 SER A CA 1
ATOM 1054 C C . SER A 1 139 ? -26.254 -1.951 -14.459 1.00 36.88 139 SER A C 1
ATOM 1056 O O . SER A 1 139 ? -26.339 -1.350 -15.529 1.00 36.88 139 SER A O 1
ATOM 1058 N N . ALA A 1 140 ? -25.568 -3.084 -14.295 1.00 36.88 140 ALA A N 1
ATOM 1059 C CA . ALA A 1 140 ? -24.920 -3.794 -15.378 1.00 36.88 140 ALA A CA 1
ATOM 1060 C C . ALA A 1 140 ? -25.936 -4.032 -16.502 1.00 36.88 140 ALA A C 1
ATOM 1062 O O . ALA A 1 140 ? -26.739 -4.964 -16.451 1.00 36.88 140 ALA A O 1
ATOM 1063 N N . LEU A 1 141 ? -25.885 -3.196 -17.538 1.00 38.59 141 LEU A N 1
ATOM 1064 C CA . LEU A 1 141 ? -26.364 -3.567 -18.854 1.00 38.59 141 LEU A CA 1
ATOM 1065 C C . LEU A 1 141 ? -25.398 -4.646 -19.326 1.00 38.59 141 LEU A C 1
ATOM 1067 O O . LEU A 1 141 ? -24.327 -4.370 -19.864 1.00 38.59 141 LEU A O 1
ATOM 1071 N N . VAL A 1 142 ? -25.761 -5.888 -19.017 1.00 39.00 142 VAL A N 1
ATOM 1072 C CA . VAL A 1 142 ? -25.139 -7.089 -19.558 1.00 39.00 142 VAL A CA 1
ATOM 1073 C C . VAL A 1 142 ? -25.078 -6.905 -21.071 1.00 39.00 142 VAL A C 1
ATOM 1075 O O . VAL A 1 142 ? -26.106 -6.924 -21.749 1.00 39.00 142 VAL A O 1
ATOM 1078 N N . SER A 1 143 ? -23.878 -6.671 -21.601 1.00 41.09 143 SER A N 1
ATOM 1079 C CA . SER A 1 143 ? -23.677 -6.650 -23.045 1.00 41.09 143 SER A CA 1
ATOM 1080 C C . SER A 1 143 ? -24.034 -8.033 -23.607 1.00 41.09 143 SER A C 1
ATOM 1082 O O . SER A 1 143 ? -23.611 -9.037 -23.031 1.00 41.09 143 SER A O 1
ATOM 1084 N N . PRO A 1 144 ? -24.767 -8.130 -24.733 1.00 42.94 144 PRO A N 1
ATOM 1085 C CA . PRO A 1 144 ? -25.212 -9.410 -25.300 1.00 42.94 144 PRO A CA 1
ATOM 1086 C C . PRO A 1 144 ? -24.079 -10.400 -25.623 1.00 42.94 144 PRO A C 1
ATOM 1088 O O . PRO A 1 144 ? -24.336 -11.591 -25.782 1.00 42.94 144 PRO A O 1
ATOM 1091 N N . ALA A 1 145 ? -22.833 -9.922 -25.698 1.00 44.28 145 ALA A N 1
ATOM 1092 C CA . ALA A 1 145 ? -21.654 -10.717 -26.023 1.00 44.28 145 ALA A CA 1
ATOM 1093 C C . ALA A 1 145 ? -21.299 -11.776 -24.958 1.00 44.28 145 ALA A C 1
ATOM 1095 O O . ALA A 1 145 ? -20.824 -12.848 -25.320 1.00 44.28 145 ALA A O 1
ATOM 1096 N N . SER A 1 146 ? -21.599 -11.554 -23.671 1.00 40.97 146 SER A N 1
ATOM 1097 C CA . SER A 1 146 ? -21.264 -12.523 -22.607 1.00 40.97 146 SER A CA 1
ATOM 1098 C C . SER A 1 146 ? -22.232 -13.711 -22.514 1.00 40.97 146 SER A C 1
ATOM 1100 O O . SER A 1 146 ? -21.939 -14.708 -21.856 1.00 40.97 146 SER A O 1
ATOM 1102 N N . ARG A 1 147 ? -23.377 -13.659 -23.211 1.00 39.75 147 ARG A N 1
ATOM 1103 C CA . ARG A 1 147 ? -24.342 -14.774 -23.280 1.00 39.75 147 ARG A CA 1
ATOM 1104 C C . ARG A 1 147 ? -23.927 -15.873 -24.267 1.00 39.75 147 ARG A C 1
ATOM 1106 O O . ARG A 1 147 ? -24.388 -17.009 -24.147 1.00 39.75 147 ARG A O 1
ATOM 1113 N N . ALA A 1 148 ? -23.068 -15.548 -25.233 1.00 39.62 148 ALA A N 1
ATOM 1114 C CA . ALA A 1 148 ? -22.628 -16.485 -26.267 1.00 39.62 148 ALA A CA 1
ATOM 1115 C C . ALA A 1 148 ? -21.474 -17.398 -25.809 1.00 39.62 148 ALA A C 1
ATOM 1117 O O . ALA A 1 148 ? -21.309 -18.486 -26.355 1.00 39.62 148 ALA A O 1
ATOM 1118 N N . GLU A 1 149 ? -20.705 -16.991 -24.794 1.00 39.16 149 GLU A N 1
ATOM 1119 C CA . GLU A 1 149 ? -19.607 -17.801 -24.245 1.00 39.16 149 GLU A CA 1
ATOM 1120 C C . GLU A 1 149 ? -20.079 -18.744 -23.130 1.00 39.16 149 GLU A C 1
ATOM 1122 O O . GLU A 1 149 ? -19.650 -19.894 -23.087 1.00 39.16 149 GLU A O 1
ATOM 1127 N N . ALA A 1 150 ? -21.059 -18.332 -22.316 1.00 38.06 150 ALA A N 1
ATOM 1128 C CA . ALA A 1 150 ? -21.642 -19.174 -21.263 1.00 38.06 150 ALA A CA 1
ATOM 1129 C C . ALA A 1 150 ? -22.520 -20.330 -21.790 1.00 38.06 150 ALA A C 1
ATOM 1131 O O . ALA A 1 150 ? -22.787 -21.281 -21.066 1.00 38.06 150 ALA A O 1
ATOM 1132 N N . SER A 1 151 ? -22.967 -20.272 -23.050 1.00 38.66 151 SER A N 1
ATOM 1133 C CA . SER A 1 151 ? -23.782 -21.325 -23.685 1.00 38.66 151 SER A CA 1
ATOM 1134 C C . SER A 1 151 ? -22.962 -22.347 -24.484 1.00 38.66 151 SER A C 1
ATOM 1136 O O . SER A 1 151 ? -23.520 -23.312 -25.001 1.00 38.66 151 SER A O 1
ATOM 1138 N N . ARG A 1 152 ? -21.635 -22.169 -24.583 1.00 41.94 152 ARG A N 1
ATOM 1139 C CA . ARG A 1 152 ? -20.730 -23.086 -25.305 1.00 41.94 152 ARG A CA 1
ATOM 1140 C C . ARG A 1 152 ? -19.965 -24.054 -24.400 1.00 41.94 152 ARG A C 1
ATOM 1142 O O . ARG A 1 152 ? -19.373 -24.995 -24.917 1.00 41.94 152 ARG A O 1
ATOM 1149 N N . SER A 1 153 ? -20.005 -23.866 -23.081 1.00 39.97 153 SER A N 1
ATOM 1150 C CA . SER A 1 153 ? -19.392 -24.776 -22.104 1.00 39.97 153 SER A CA 1
ATOM 1151 C C . SER A 1 153 ? -20.334 -25.869 -21.584 1.00 39.97 153 SER A C 1
ATOM 1153 O O . SER A 1 153 ? -19.870 -26.756 -20.881 1.00 39.97 153 SER A O 1
ATOM 1155 N N . ASP A 1 154 ? -21.620 -25.842 -21.949 1.00 37.00 154 ASP A N 1
ATOM 1156 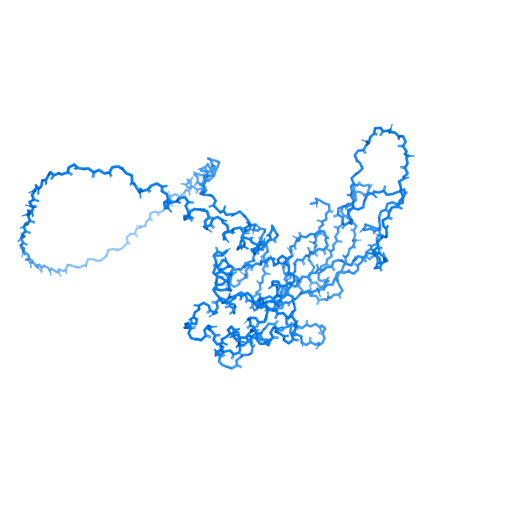C CA . ASP A 1 154 ? -22.664 -26.702 -21.357 1.00 37.00 154 ASP A CA 1
ATOM 1157 C C . ASP A 1 154 ? -23.145 -27.835 -22.288 1.00 37.00 154 ASP A C 1
ATOM 1159 O O . ASP A 1 154 ? -24.259 -28.341 -22.185 1.00 37.00 154 ASP A O 1
ATOM 1163 N N . SER A 1 155 ? -22.319 -28.224 -23.265 1.00 39.25 155 SER A N 1
ATOM 1164 C CA . SER A 1 155 ? -22.671 -29.279 -24.227 1.00 39.25 155 SER A CA 1
ATOM 1165 C C . SER A 1 155 ? -21.496 -30.177 -24.596 1.00 39.25 155 SER A C 1
ATOM 1167 O O . SER A 1 155 ? -21.205 -30.361 -25.775 1.00 39.25 155 SER A O 1
ATOM 1169 N N . ARG A 1 156 ? -20.826 -30.773 -23.600 1.00 36.25 156 ARG A N 1
ATOM 1170 C CA . ARG A 1 156 ? -20.048 -32.007 -23.801 1.00 36.25 156 ARG A CA 1
ATOM 1171 C C . ARG A 1 156 ? -20.166 -32.943 -22.594 1.00 36.25 156 ARG A C 1
ATOM 1173 O O . ARG A 1 156 ? -19.752 -32.595 -21.499 1.00 36.25 156 ARG A O 1
ATOM 1180 N N . GLU A 1 157 ? -20.709 -34.123 -22.897 1.00 32.75 157 GLU A N 1
ATOM 1181 C CA . GLU A 1 157 ? -20.593 -35.409 -22.190 1.00 32.75 157 GLU A CA 1
ATOM 1182 C C . GLU A 1 157 ? -21.468 -35.643 -20.947 1.00 32.75 157 GLU A C 1
ATOM 1184 O O . GLU A 1 157 ? -21.048 -35.520 -19.802 1.00 32.75 157 GLU A O 1
ATOM 1189 N N . ALA A 1 158 ? -22.691 -36.114 -21.214 1.00 32.50 158 ALA A N 1
ATOM 1190 C CA . ALA A 1 158 ? -23.397 -37.053 -20.352 1.00 32.50 158 ALA A CA 1
ATOM 1191 C C . ALA A 1 158 ? -23.287 -38.449 -20.987 1.00 32.50 158 ALA A C 1
ATOM 1193 O O . ALA A 1 158 ? -23.949 -38.699 -21.991 1.00 32.50 158 ALA A O 1
ATOM 1194 N N . ASP A 1 159 ? -22.454 -39.329 -20.425 1.00 31.75 159 ASP A N 1
ATOM 1195 C CA . ASP A 1 159 ? -22.609 -40.781 -20.575 1.00 31.75 159 ASP A CA 1
ATOM 1196 C C . ASP A 1 159 ? -21.837 -41.528 -19.469 1.00 31.75 159 ASP A C 1
ATOM 1198 O O . ASP A 1 159 ? -20.608 -41.524 -19.463 1.00 31.75 159 ASP A O 1
ATOM 1202 N N . ALA A 1 160 ? -22.564 -42.104 -18.501 1.00 31.91 160 ALA A N 1
ATOM 1203 C CA . ALA A 1 160 ? -22.211 -43.320 -17.750 1.00 31.91 160 ALA A CA 1
ATOM 1204 C C . ALA A 1 160 ? -23.276 -43.623 -16.669 1.00 31.91 160 ALA A C 1
ATOM 1206 O O . ALA A 1 160 ? -23.412 -42.926 -15.664 1.00 31.91 160 ALA A O 1
ATOM 1207 N N . ASP A 1 161 ? -24.016 -44.698 -16.925 1.00 32.72 161 ASP A N 1
ATOM 1208 C CA . ASP A 1 161 ? -25.038 -45.391 -16.127 1.00 32.72 161 ASP A CA 1
ATOM 1209 C C . ASP A 1 161 ? -24.540 -45.885 -14.740 1.00 32.72 161 ASP A C 1
ATOM 1211 O O . ASP A 1 161 ? -23.481 -46.519 -14.679 1.00 32.72 161 ASP A O 1
ATOM 1215 N N . PRO A 1 162 ? -25.282 -45.690 -13.624 1.00 34.12 162 PRO A N 1
ATOM 1216 C CA . PRO A 1 162 ? -25.014 -46.365 -12.361 1.00 34.12 162 PRO A CA 1
ATOM 1217 C C . PRO A 1 162 ? -25.954 -47.570 -12.177 1.00 34.12 162 PRO A C 1
ATOM 1219 O O . PRO A 1 162 ? -27.148 -47.430 -11.899 1.00 34.12 162 PRO A O 1
ATOM 1222 N N . ARG A 1 163 ? -25.402 -48.785 -12.244 1.00 31.53 163 ARG A N 1
ATOM 1223 C CA . ARG A 1 163 ? -26.124 -49.999 -11.843 1.00 31.53 163 ARG A CA 1
ATOM 1224 C C . ARG A 1 163 ? -26.028 -50.248 -10.339 1.00 31.53 163 ARG A C 1
ATOM 1226 O O . ARG A 1 163 ? -24.950 -50.473 -9.808 1.00 31.53 163 ARG A O 1
ATOM 1233 N N . SER A 1 164 ? -27.221 -50.270 -9.745 1.00 29.23 164 SER A N 1
ATOM 1234 C CA . SER A 1 164 ? -27.729 -51.186 -8.714 1.00 29.23 164 SER A CA 1
ATOM 1235 C C . SER A 1 164 ? -26.905 -51.423 -7.447 1.00 29.23 164 SER A C 1
ATOM 1237 O O . SER A 1 164 ? -25.893 -52.107 -7.489 1.00 29.23 164 SER A O 1
ATOM 1239 N N . GLU A 1 165 ? -27.508 -51.105 -6.302 1.00 29.89 165 GLU A N 1
ATOM 1240 C CA . GLU A 1 165 ? -27.862 -52.147 -5.333 1.00 29.89 165 GLU A CA 1
ATOM 1241 C C . GLU A 1 165 ? -29.044 -51.688 -4.472 1.00 29.89 165 GLU A C 1
ATOM 1243 O O . GLU A 1 165 ? -29.091 -50.577 -3.948 1.00 29.89 165 GLU A O 1
ATOM 1248 N N . ALA A 1 166 ? -30.056 -52.548 -4.423 1.00 29.61 166 ALA A N 1
ATOM 1249 C CA . ALA A 1 166 ? -31.269 -52.386 -3.650 1.00 29.61 166 ALA A CA 1
ATOM 1250 C C . ALA A 1 166 ? -31.073 -53.018 -2.274 1.00 29.61 166 ALA A C 1
ATOM 1252 O O . ALA A 1 166 ? -30.564 -54.128 -2.199 1.00 29.61 166 ALA A O 1
ATOM 1253 N N . HIS A 1 167 ? -31.604 -52.393 -1.225 1.00 29.17 167 HIS A N 1
ATOM 1254 C CA . HIS A 1 167 ? -32.234 -53.136 -0.139 1.00 29.17 167 HIS A CA 1
ATOM 1255 C C . HIS A 1 167 ? -33.424 -52.342 0.398 1.00 29.17 167 HIS A C 1
ATOM 1257 O O . HIS A 1 167 ? -33.321 -51.184 0.795 1.00 29.17 167 HIS A O 1
ATOM 1263 N N . ALA A 1 168 ? -34.576 -52.998 0.315 1.00 27.30 168 ALA A N 1
ATOM 1264 C CA . ALA A 1 168 ? -35.840 -52.595 0.889 1.00 27.30 168 ALA A CA 1
ATOM 1265 C C . ALA A 1 168 ? -35.833 -52.820 2.404 1.00 27.30 168 ALA A C 1
ATOM 1267 O O . ALA A 1 168 ? -35.266 -53.809 2.854 1.00 27.30 168 ALA A O 1
ATOM 1268 N N . GLU A 1 169 ? -36.571 -51.993 3.146 1.00 28.11 169 GLU A N 1
ATOM 1269 C CA . GLU A 1 169 ? -37.602 -52.505 4.053 1.00 28.11 169 GLU A CA 1
ATOM 1270 C C . GLU A 1 169 ? -38.623 -51.420 4.437 1.00 28.11 169 GLU A C 1
ATOM 1272 O O . GLU A 1 169 ? -38.302 -50.255 4.666 1.00 28.11 169 GLU A O 1
ATOM 1277 N N . GLN A 1 170 ? -39.885 -51.850 4.410 1.00 28.83 170 GLN A N 1
ATOM 1278 C CA . GLN A 1 170 ? -41.121 -51.166 4.802 1.00 28.83 170 GLN A CA 1
ATOM 1279 C C . GLN A 1 170 ? -41.186 -51.094 6.343 1.00 28.83 170 GLN A C 1
ATOM 1281 O O . GLN A 1 170 ? -40.493 -51.849 7.010 1.00 28.83 170 GLN A O 1
ATOM 1286 N N . ASN A 1 171 ? -41.936 -50.250 7.047 1.00 29.91 171 ASN A N 1
ATOM 1287 C CA . ASN A 1 171 ? -43.371 -49.918 7.134 1.00 29.91 171 ASN A CA 1
ATOM 1288 C C . ASN A 1 171 ? -43.415 -48.794 8.208 1.00 29.91 171 ASN A C 1
ATOM 1290 O O . ASN A 1 171 ? -42.468 -48.667 8.977 1.00 29.91 171 ASN A O 1
ATOM 1294 N N . GLY A 1 172 ? -44.404 -47.941 8.450 1.00 27.45 172 GLY A N 1
ATOM 1295 C CA . GLY A 1 172 ? -45.829 -47.776 8.167 1.00 27.45 172 GLY A CA 1
ATOM 1296 C C . GLY A 1 172 ? -46.251 -46.657 9.157 1.00 27.45 172 GLY A C 1
ATOM 1297 O O . GLY A 1 172 ? -45.668 -46.538 10.228 1.00 27.45 172 GLY A O 1
ATOM 1298 N N . GLU A 1 173 ? -47.042 -45.644 8.822 1.00 29.00 173 GLU A N 1
ATOM 1299 C CA . GLU A 1 173 ? -48.492 -45.611 8.609 1.00 29.00 173 GLU A CA 1
ATOM 1300 C C . GLU A 1 173 ? -49.121 -44.644 9.651 1.00 29.00 173 GLU A C 1
ATOM 1302 O O . GLU A 1 173 ? -48.742 -44.657 10.819 1.00 29.00 173 GLU A O 1
ATOM 1307 N N . LYS A 1 174 ? -50.149 -43.895 9.208 1.00 30.27 174 LYS A N 1
ATOM 1308 C CA . LYS A 1 174 ? -51.176 -43.129 9.969 1.00 30.27 174 LYS A CA 1
ATOM 1309 C C . LYS A 1 174 ? -50.742 -41.763 10.535 1.00 30.27 174 LYS A C 1
ATOM 1311 O O . LYS A 1 174 ? -49.700 -41.633 11.147 1.00 30.27 174 LYS A O 1
ATOM 1316 N N . GLY A 1 175 ? -51.508 -40.677 10.420 1.00 25.50 175 GLY A N 1
ATOM 1317 C CA . GLY A 1 175 ? -52.881 -40.452 9.958 1.00 25.50 175 GLY A CA 1
ATOM 1318 C C . GLY A 1 175 ? -53.475 -39.230 10.692 1.00 25.50 175 GLY A C 1
ATOM 1319 O O . GLY A 1 175 ? -53.074 -38.949 11.816 1.00 25.50 175 GLY A O 1
ATOM 1320 N N . GLY A 1 176 ? -54.445 -38.543 10.072 1.00 28.70 176 GLY A N 1
ATOM 1321 C CA . GLY A 1 176 ? -55.317 -37.522 10.694 1.00 28.70 176 GLY A CA 1
ATOM 1322 C C . GLY A 1 176 ? -54.908 -36.072 10.374 1.00 28.70 176 GLY A C 1
ATOM 1323 O O . GLY A 1 176 ? -53.781 -35.700 10.652 1.00 28.70 176 GLY A O 1
ATOM 1324 N N . GLU A 1 177 ? -55.650 -35.147 9.752 1.00 28.25 177 GLU A N 1
ATOM 1325 C CA . GLU A 1 177 ? -57.072 -34.853 9.481 1.00 28.25 177 GLU A CA 1
ATOM 1326 C C . GLU A 1 177 ? -57.461 -33.475 10.086 1.00 28.25 177 GLU A C 1
ATOM 1328 O O . GLU A 1 177 ? -57.385 -33.288 11.293 1.00 28.25 177 GLU A O 1
ATOM 1333 N N . ARG A 1 178 ? -57.963 -32.568 9.214 1.00 31.52 178 ARG A N 1
ATOM 1334 C CA . ARG A 1 178 ? -58.819 -31.363 9.448 1.00 31.52 178 ARG A CA 1
ATOM 1335 C C . ARG A 1 178 ? -58.204 -30.197 10.270 1.00 31.52 178 ARG A C 1
ATOM 1337 O O . ARG A 1 178 ? -57.456 -30.388 11.203 1.00 31.52 178 ARG A O 1
ATOM 1344 N N . THR A 1 179 ? -58.476 -28.908 10.016 1.00 29.03 179 THR A N 1
ATOM 1345 C CA . THR A 1 179 ? -59.769 -28.265 9.715 1.00 29.03 179 THR A CA 1
ATOM 1346 C C . THR A 1 179 ? -59.600 -26.821 9.189 1.00 29.03 179 THR A C 1
ATOM 1348 O O . THR A 1 179 ? -58.616 -26.143 9.455 1.00 29.03 179 THR A O 1
ATOM 1351 N N . ARG A 1 180 ? -60.630 -26.351 8.473 1.00 32.28 180 ARG A N 1
ATOM 1352 C CA . ARG A 1 180 ? -60.875 -25.014 7.889 1.00 32.28 180 ARG A CA 1
ATOM 1353 C C . ARG A 1 180 ? -60.958 -23.862 8.914 1.00 32.28 180 ARG A C 1
ATOM 1355 O O . ARG A 1 180 ? -61.543 -24.070 9.971 1.00 32.28 180 ARG A O 1
ATOM 1362 N N . LYS A 1 181 ? -60.695 -22.613 8.480 1.00 30.02 181 LYS A N 1
ATOM 1363 C CA . LYS A 1 181 ? -61.707 -21.520 8.495 1.00 30.02 181 LYS A CA 1
ATOM 1364 C C . LYS A 1 181 ? -61.288 -20.261 7.716 1.00 30.02 181 LYS A C 1
ATOM 1366 O O . LYS A 1 181 ? -60.158 -19.803 7.784 1.00 30.02 181 LYS A O 1
ATOM 1371 N N . ARG A 1 182 ? -62.268 -19.729 6.976 1.00 31.73 182 ARG A N 1
ATOM 1372 C CA . ARG A 1 182 ? -62.292 -18.453 6.243 1.00 31.73 182 ARG A CA 1
ATOM 1373 C C . ARG A 1 182 ? -62.628 -17.291 7.186 1.00 31.73 182 ARG A C 1
ATOM 1375 O O . ARG A 1 182 ? -63.360 -17.501 8.149 1.00 31.73 182 ARG A O 1
ATOM 1382 N N . GLY A 1 183 ? -62.261 -16.070 6.793 1.00 28.02 183 GLY A N 1
ATOM 1383 C CA . GLY A 1 183 ? -62.845 -14.830 7.313 1.00 28.02 183 GLY A CA 1
ATOM 1384 C C . GLY A 1 183 ? -62.494 -13.619 6.443 1.00 28.02 183 GLY A C 1
ATOM 1385 O O . GLY A 1 183 ? -61.406 -13.074 6.554 1.00 28.02 183 GLY A O 1
ATOM 1386 N N . ARG A 1 184 ? -63.415 -13.227 5.552 1.00 31.89 184 ARG A N 1
ATOM 1387 C CA . ARG A 1 184 ? -63.491 -11.897 4.915 1.00 31.89 184 ARG A CA 1
ATOM 1388 C C . ARG A 1 184 ? -64.189 -10.941 5.890 1.00 31.89 184 ARG A C 1
ATOM 1390 O O . ARG A 1 184 ? -65.106 -11.415 6.545 1.00 31.89 184 ARG A O 1
ATOM 1397 N N . THR A 1 185 ? -63.861 -9.644 5.865 1.00 30.98 185 THR A N 1
ATOM 1398 C CA . THR A 1 185 ? -64.780 -8.528 5.513 1.00 30.98 185 THR A CA 1
ATOM 1399 C C . THR A 1 185 ? -64.126 -7.159 5.738 1.00 30.98 185 THR A C 1
ATOM 1401 O O . THR A 1 185 ? -63.526 -6.917 6.778 1.00 30.98 185 THR A O 1
ATOM 1404 N N . ALA A 1 186 ? -64.305 -6.267 4.760 1.00 35.03 186 ALA A N 1
ATOM 1405 C CA . ALA A 1 186 ? -64.136 -4.816 4.859 1.00 35.03 186 ALA A CA 1
ATOM 1406 C C . ALA A 1 186 ? -65.424 -4.146 5.385 1.00 35.03 186 ALA A C 1
ATOM 1408 O O . ALA A 1 186 ? -66.472 -4.799 5.424 1.00 35.03 186 ALA A O 1
ATOM 1409 N N . PRO A 1 187 ? -65.389 -2.829 5.647 1.00 42.06 187 PRO A N 1
ATOM 1410 C CA . PRO A 1 187 ? -66.445 -1.967 5.121 1.00 42.06 187 PRO A CA 1
ATOM 1411 C C . PRO A 1 187 ? -65.924 -0.680 4.455 1.00 42.06 187 PRO A C 1
ATOM 1413 O O . PRO A 1 187 ? -64.752 -0.323 4.537 1.00 42.06 187 PRO A O 1
ATOM 1416 N N . ALA A 1 188 ? -66.846 -0.032 3.742 1.00 28.92 188 ALA A N 1
ATOM 1417 C CA . ALA A 1 188 ? -66.668 1.072 2.807 1.00 28.92 188 ALA A CA 1
ATOM 1418 C C . ALA A 1 188 ? -67.270 2.403 3.313 1.00 28.92 188 ALA A C 1
ATOM 1420 O O . ALA A 1 188 ? -68.119 2.395 4.201 1.00 28.92 188 ALA A O 1
ATOM 1421 N N . GLY A 1 189 ? -66.920 3.503 2.624 1.00 27.20 189 GLY A N 1
ATOM 1422 C CA . GLY A 1 189 ? -67.655 4.786 2.566 1.00 27.20 189 GLY A CA 1
ATOM 1423 C C . GLY A 1 189 ? -67.030 5.915 3.403 1.00 27.20 189 GLY A C 1
ATOM 1424 O O . GLY A 1 189 ? -66.655 5.687 4.539 1.00 27.20 189 GLY A O 1
ATOM 1425 N N . GLY A 1 190 ? -66.870 7.161 2.950 1.00 26.78 190 GLY A N 1
ATOM 1426 C CA . GLY A 1 190 ? -67.213 7.823 1.695 1.00 26.78 190 GLY A CA 1
ATOM 1427 C C . GLY A 1 190 ? -66.760 9.301 1.719 1.00 26.78 190 GLY A C 1
ATOM 1428 O O . GLY A 1 190 ? -66.506 9.863 2.776 1.00 26.78 190 GLY A O 1
ATOM 1429 N N . THR A 1 191 ? -66.669 9.881 0.517 1.00 30.84 191 THR A N 1
ATOM 1430 C CA . THR A 1 191 ? -66.803 11.304 0.117 1.00 30.84 191 THR A CA 1
ATOM 1431 C C . THR A 1 191 ? -66.054 12.428 0.860 1.00 30.84 191 THR A C 1
ATOM 1433 O O . THR A 1 191 ? -66.335 12.723 2.014 1.00 30.84 191 THR A O 1
ATOM 1436 N N . GLY A 1 192 ? -65.265 13.220 0.117 1.00 27.80 192 GLY A N 1
ATOM 1437 C CA . GLY A 1 192 ? -64.866 14.569 0.547 1.00 27.80 192 GLY A CA 1
ATOM 1438 C C . GLY A 1 192 ? -63.783 15.216 -0.319 1.00 27.80 192 GLY A C 1
ATOM 1439 O O . GLY A 1 192 ? -62.619 14.858 -0.257 1.00 27.80 192 GLY A O 1
ATOM 1440 N N . ARG A 1 193 ? -64.181 16.185 -1.140 1.00 31.89 193 ARG A N 1
ATOM 1441 C CA . ARG A 1 193 ? -63.368 16.979 -2.077 1.00 31.89 193 ARG A CA 1
ATOM 1442 C C . ARG A 1 193 ? -62.628 18.102 -1.319 1.00 31.89 193 ARG A C 1
ATOM 1444 O O . ARG A 1 193 ? -63.317 18.826 -0.608 1.00 31.89 193 ARG A O 1
ATOM 1451 N N . ARG A 1 194 ? -61.320 18.323 -1.556 1.00 29.05 194 ARG A N 1
ATOM 1452 C CA . ARG A 1 194 ? -60.611 19.634 -1.721 1.00 29.05 194 ARG A CA 1
ATOM 1453 C C . ARG A 1 194 ? -59.110 19.545 -1.390 1.00 29.05 194 ARG A C 1
ATOM 1455 O O . ARG A 1 194 ? -58.739 18.933 -0.403 1.00 29.05 194 ARG A O 1
ATOM 1462 N N . GLY A 1 195 ? -58.298 20.265 -2.174 1.00 26.62 195 GLY A N 1
ATOM 1463 C CA . GLY A 1 195 ? -56.962 20.727 -1.769 1.00 26.62 195 GLY A CA 1
ATOM 1464 C C . GLY A 1 195 ? -55.794 20.229 -2.619 1.00 26.62 195 GLY A C 1
ATOM 1465 O O . GLY A 1 195 ? -54.968 19.474 -2.130 1.00 26.62 195 GLY A O 1
ATOM 1466 N N . ARG A 1 196 ? -55.692 20.669 -3.883 1.00 35.03 196 ARG A N 1
ATOM 1467 C CA . ARG A 1 196 ? -54.409 20.649 -4.605 1.00 35.03 196 ARG A CA 1
ATOM 1468 C C . ARG A 1 196 ? -53.526 21.760 -4.037 1.00 35.03 196 ARG A C 1
ATOM 1470 O O . ARG A 1 196 ? -53.949 22.912 -4.057 1.00 35.03 196 ARG A O 1
ATOM 1477 N N . GLY A 1 197 ? -52.317 21.409 -3.612 1.00 33.25 197 GLY A N 1
ATOM 1478 C CA . GLY A 1 197 ? -51.233 22.356 -3.351 1.00 33.25 197 GLY A CA 1
ATOM 1479 C C . GLY A 1 197 ? -50.568 22.142 -1.999 1.00 33.25 197 GLY A C 1
ATOM 1480 O O . GLY A 1 197 ? -50.989 22.781 -1.047 1.00 33.25 197 GLY A O 1
ATOM 1481 N N . ALA A 1 198 ? -49.562 21.255 -1.943 1.00 32.59 198 ALA A N 1
ATOM 1482 C CA . ALA A 1 198 ? -48.407 21.311 -1.020 1.00 32.59 198 ALA A CA 1
ATOM 1483 C C . ALA A 1 198 ? -47.518 20.035 -1.034 1.00 32.59 198 ALA A C 1
ATOM 1485 O O . ALA A 1 198 ? -46.886 19.744 -0.026 1.00 32.59 198 ALA A O 1
ATOM 1486 N N . GLU A 1 199 ? -47.429 19.260 -2.126 1.00 30.53 199 GLU A N 1
ATOM 1487 C CA . GLU A 1 199 ? -46.594 18.031 -2.135 1.00 30.53 199 GLU A CA 1
ATOM 1488 C C . GLU A 1 199 ? -45.373 18.061 -3.070 1.00 30.53 199 GLU A C 1
ATOM 1490 O O . GLU A 1 199 ? -44.514 17.194 -2.973 1.00 30.53 199 GLU A O 1
ATOM 1495 N N . GLU A 1 200 ? -45.201 19.087 -3.907 1.00 33.12 200 GLU A N 1
ATOM 1496 C CA . GLU A 1 200 ? -44.104 19.112 -4.896 1.00 33.12 200 GLU A CA 1
ATOM 1497 C C . GLU A 1 200 ? -42.828 19.845 -4.444 1.00 33.12 200 GLU A C 1
ATOM 1499 O O . GLU A 1 200 ? -41.818 19.834 -5.147 1.00 33.12 200 GLU A O 1
ATOM 1504 N N . THR A 1 201 ? -42.817 20.470 -3.264 1.00 32.19 201 THR A N 1
ATOM 1505 C CA . THR A 1 201 ? -41.665 21.277 -2.816 1.00 32.19 201 THR A CA 1
ATOM 1506 C C . THR A 1 201 ? -40.707 20.542 -1.879 1.00 32.19 201 THR A C 1
ATOM 1508 O O . THR A 1 201 ? -39.567 20.984 -1.734 1.00 32.19 201 THR A O 1
ATOM 1511 N N . ASN A 1 202 ? -41.092 19.395 -1.304 1.00 32.31 202 ASN A N 1
ATOM 1512 C CA . ASN A 1 202 ? -40.253 18.695 -0.320 1.00 32.31 202 ASN A CA 1
ATOM 1513 C C . ASN A 1 202 ? -39.295 17.650 -0.936 1.00 32.31 202 ASN A C 1
ATOM 1515 O O . ASN A 1 202 ? -38.205 17.425 -0.408 1.00 32.31 202 ASN A O 1
ATOM 1519 N N . GLU A 1 203 ? -39.612 17.074 -2.104 1.00 34.59 203 GLU A N 1
ATOM 1520 C CA . GLU A 1 203 ? -38.697 16.147 -2.799 1.00 34.59 203 GLU A CA 1
ATOM 1521 C C . GLU A 1 203 ? -37.517 16.859 -3.486 1.00 34.59 203 GLU A C 1
ATOM 1523 O O . GLU A 1 203 ? -36.415 16.310 -3.583 1.00 34.59 203 GLU A O 1
ATOM 1528 N N . LEU A 1 204 ? -37.702 18.105 -3.933 1.00 33.78 204 LEU A N 1
ATOM 1529 C CA . LEU A 1 204 ? -36.654 18.896 -4.593 1.00 33.78 204 LEU A CA 1
ATOM 1530 C C . LEU A 1 204 ? -35.628 19.475 -3.604 1.00 33.78 204 LEU A C 1
ATOM 1532 O O . LEU A 1 204 ? -34.442 19.550 -3.940 1.00 33.78 204 LEU A O 1
ATOM 1536 N N . LEU A 1 205 ? -36.052 19.811 -2.380 1.00 34.31 205 LEU A N 1
ATOM 1537 C CA . LEU A 1 205 ? -35.165 20.238 -1.290 1.00 34.31 205 LEU A CA 1
ATOM 1538 C C . LEU A 1 205 ? -34.362 19.056 -0.718 1.00 34.31 205 LEU A C 1
ATOM 1540 O O . LEU A 1 205 ? -33.148 19.178 -0.545 1.00 34.31 205 LEU A O 1
ATOM 1544 N N . GLY A 1 206 ? -34.978 17.875 -0.568 1.00 32.62 206 GLY A N 1
ATOM 1545 C CA . GLY A 1 206 ? -34.274 16.643 -0.183 1.00 32.62 206 GLY A CA 1
ATOM 1546 C C . GLY A 1 206 ? -33.252 16.162 -1.226 1.00 32.62 206 GLY A C 1
ATOM 1547 O O . GLY A 1 206 ? -32.163 15.705 -0.877 1.00 32.62 206 GLY A O 1
ATOM 1548 N N . ARG A 1 207 ? -33.546 16.333 -2.524 1.00 36.44 207 ARG A N 1
ATOM 1549 C CA . ARG A 1 207 ? -32.622 15.991 -3.625 1.00 36.44 207 ARG A CA 1
ATOM 1550 C C . ARG A 1 207 ? -31.488 16.998 -3.833 1.00 36.44 207 ARG A C 1
ATOM 1552 O O . ARG A 1 207 ? -30.494 16.639 -4.462 1.00 36.44 207 ARG A O 1
ATOM 1559 N N . ARG A 1 208 ? -31.619 18.252 -3.385 1.00 33.56 208 ARG A N 1
ATOM 1560 C CA . ARG A 1 208 ? -30.524 19.245 -3.426 1.00 33.56 208 ARG A CA 1
ATOM 1561 C C . ARG A 1 208 ? -29.576 19.097 -2.234 1.00 33.56 208 ARG A C 1
ATOM 1563 O O . ARG A 1 208 ? -28.371 19.174 -2.442 1.00 33.56 208 ARG A O 1
ATOM 1570 N N . GLY A 1 209 ? -30.101 18.797 -1.041 1.00 33.09 209 GLY A N 1
ATOM 1571 C CA . GLY A 1 209 ? -29.287 18.492 0.143 1.00 33.09 209 GLY A CA 1
ATOM 1572 C C . GLY A 1 209 ? -28.468 17.206 -0.007 1.00 33.09 209 GLY A C 1
ATOM 1573 O O . GLY A 1 209 ? -27.277 17.209 0.283 1.00 33.09 209 GLY A O 1
ATOM 1574 N N . ARG A 1 210 ? -29.065 16.136 -0.561 1.00 37.28 210 ARG A N 1
ATOM 1575 C CA . ARG A 1 210 ? -28.335 14.890 -0.865 1.00 37.28 210 ARG A CA 1
ATOM 1576 C C . ARG A 1 210 ? -27.248 15.076 -1.918 1.00 37.28 210 ARG A C 1
ATOM 1578 O O . ARG A 1 210 ? -26.128 14.654 -1.679 1.00 37.28 210 ARG A O 1
ATOM 1585 N N . ARG A 1 211 ? -27.545 15.781 -3.018 1.00 35.81 211 ARG A N 1
ATOM 1586 C CA . ARG A 1 211 ? -26.550 16.027 -4.071 1.00 35.81 211 ARG A CA 1
ATOM 1587 C C . ARG A 1 211 ? -25.369 16.853 -3.578 1.00 35.81 211 ARG A C 1
ATOM 1589 O O . ARG A 1 211 ? -24.260 16.499 -3.912 1.00 35.81 211 ARG A O 1
ATOM 1596 N N . GLY A 1 212 ? -25.580 17.900 -2.774 1.00 33.44 212 GLY A N 1
ATOM 1597 C CA . GLY A 1 212 ? -24.477 18.716 -2.240 1.00 33.44 212 GLY A CA 1
ATOM 1598 C C . GLY A 1 212 ? -23.580 17.988 -1.229 1.00 33.44 212 GLY A C 1
ATOM 1599 O O . GLY A 1 212 ? -22.396 18.294 -1.144 1.00 33.44 212 GLY A O 1
ATOM 1600 N N . MET A 1 213 ? -24.132 17.015 -0.498 1.00 38.47 213 MET A N 1
ATOM 1601 C CA . MET A 1 213 ? -23.411 16.199 0.484 1.00 38.47 213 MET A CA 1
ATOM 1602 C C . MET A 1 213 ? -22.713 14.992 -0.167 1.00 38.47 213 MET A C 1
ATOM 1604 O O . MET A 1 213 ? -21.581 14.680 0.196 1.00 38.47 213 MET A O 1
ATOM 1608 N N . GLU A 1 214 ? -23.324 14.389 -1.196 1.00 40.66 214 GLU A N 1
ATOM 1609 C CA . GLU A 1 214 ? -22.674 13.411 -2.082 1.00 40.66 214 GLU A CA 1
ATOM 1610 C C . GLU A 1 214 ? -21.428 14.000 -2.760 1.00 40.66 214 GLU A C 1
ATOM 1612 O O . GLU A 1 214 ? -20.418 13.308 -2.819 1.00 40.66 214 GLU A O 1
ATOM 1617 N N . THR A 1 215 ? -21.439 15.270 -3.200 1.00 47.19 215 THR A N 1
ATOM 1618 C CA . THR A 1 215 ? -20.262 15.896 -3.846 1.00 47.19 215 THR A CA 1
ATOM 1619 C C . THR A 1 215 ? -19.089 16.183 -2.899 1.00 47.19 215 THR A C 1
ATOM 1621 O O . THR A 1 215 ? -17.965 16.391 -3.358 1.00 47.19 215 THR A O 1
ATOM 1624 N N . GLU A 1 216 ? -19.323 16.265 -1.586 1.00 47.00 216 GLU A N 1
ATOM 1625 C CA . GLU A 1 216 ? -18.248 16.442 -0.598 1.00 47.00 216 GLU A CA 1
ATOM 1626 C C . GLU A 1 216 ? -17.678 15.104 -0.124 1.00 47.00 216 GLU A C 1
ATOM 1628 O O . GLU A 1 216 ? -16.462 14.983 0.015 1.00 47.00 216 GLU A O 1
ATOM 1633 N N . LEU A 1 217 ? -18.535 14.104 0.095 1.00 49.25 217 LEU A N 1
ATOM 1634 C CA . LEU A 1 217 ? -18.131 12.746 0.478 1.00 49.25 217 LEU A CA 1
ATOM 1635 C C . LEU A 1 217 ? -17.454 12.008 -0.684 1.00 49.25 217 LEU A C 1
ATOM 1637 O O . LEU A 1 217 ? -16.537 11.221 -0.464 1.00 49.25 217 LEU A O 1
ATOM 1641 N N . SER A 1 218 ? -17.810 12.349 -1.928 1.00 49.22 218 SER A N 1
ATOM 1642 C CA . SER A 1 218 ? -17.134 11.855 -3.127 1.00 49.22 218 SER A CA 1
ATOM 1643 C C . SER A 1 218 ? -15.661 12.251 -3.211 1.00 49.22 218 SER A C 1
ATOM 1645 O O . SER A 1 218 ? -14.987 11.737 -4.088 1.00 49.22 218 SER A O 1
ATOM 1647 N N . LYS A 1 219 ? -15.141 13.154 -2.359 1.00 52.50 219 LYS A N 1
ATOM 1648 C CA . LYS A 1 219 ? -13.710 13.516 -2.337 1.00 52.50 219 LYS A CA 1
ATOM 1649 C C . LYS A 1 219 ? -12.810 12.472 -1.690 1.00 52.50 219 LYS A C 1
ATOM 1651 O O . LYS A 1 219 ? -11.611 12.514 -1.958 1.00 52.50 219 LYS A O 1
ATOM 1656 N N . VAL A 1 220 ? -13.346 11.498 -0.948 1.00 56.69 220 VAL A N 1
ATOM 1657 C CA . VAL A 1 220 ? -12.627 10.230 -0.739 1.00 56.69 220 VAL A CA 1
ATOM 1658 C C . VAL A 1 220 ? -12.746 9.432 -2.046 1.00 56.69 220 VAL A C 1
ATOM 1660 O O . VAL A 1 220 ? -13.360 8.372 -2.121 1.00 56.69 220 VAL A O 1
ATOM 1663 N N . VAL A 1 221 ? -12.222 10.014 -3.131 1.00 52.81 221 VAL A N 1
ATOM 1664 C CA . VAL A 1 221 ? -12.068 9.361 -4.425 1.00 52.81 221 VAL A CA 1
ATOM 1665 C C . VAL A 1 221 ? -11.010 8.299 -4.214 1.00 52.81 221 VAL A C 1
ATOM 1667 O O . VAL A 1 221 ? -9.812 8.571 -4.226 1.00 52.81 221 VAL A O 1
ATOM 1670 N N . VAL A 1 222 ? -11.472 7.080 -3.992 1.00 58.16 222 VAL A N 1
ATOM 1671 C CA . VAL A 1 222 ? -10.644 5.895 -4.117 1.00 58.16 222 VAL A CA 1
ATOM 1672 C C . VAL A 1 222 ? -10.210 5.829 -5.583 1.00 58.16 222 VAL A C 1
ATOM 1674 O O . VAL A 1 222 ? -11.043 5.714 -6.483 1.00 58.16 222 VAL A O 1
ATOM 1677 N N . GLY A 1 223 ? -8.917 6.066 -5.811 1.00 56.94 223 GLY A N 1
ATOM 1678 C CA . GLY A 1 223 ? -8.389 6.467 -7.115 1.00 56.94 223 GLY A CA 1
ATOM 1679 C C . GLY A 1 223 ? -8.651 5.484 -8.261 1.00 56.94 223 GLY A C 1
ATOM 1680 O O . GLY A 1 223 ? -8.862 4.290 -8.059 1.00 56.94 223 GLY A O 1
ATOM 1681 N N . GLU A 1 224 ? -8.532 5.983 -9.495 1.00 63.41 224 GLU A N 1
ATOM 1682 C CA . GLU A 1 224 ? -8.562 5.196 -10.745 1.00 63.41 224 GLU A CA 1
ATOM 1683 C C . GLU A 1 224 ? -7.597 3.990 -10.732 1.00 63.41 224 GLU A C 1
ATOM 1685 O O . GLU A 1 224 ? -7.779 3.025 -11.474 1.00 63.41 224 GLU A O 1
ATOM 1690 N N . ASN A 1 225 ? -6.597 4.027 -9.847 1.00 77.25 225 ASN A N 1
ATOM 1691 C CA . ASN A 1 225 ? -5.536 3.039 -9.703 1.00 77.25 225 ASN A CA 1
ATOM 1692 C C . ASN A 1 225 ? -5.765 1.995 -8.597 1.00 77.25 225 ASN A C 1
ATOM 1694 O O . ASN A 1 225 ? -4.816 1.287 -8.253 1.00 77.25 225 ASN A O 1
ATOM 1698 N N . SER A 1 226 ? -6.979 1.857 -8.048 1.00 86.56 226 SER A N 1
ATOM 1699 C CA . SER A 1 226 ? -7.271 0.802 -7.068 1.00 86.56 226 SER A CA 1
ATOM 1700 C C . SER A 1 226 ? -7.009 -0.602 -7.627 1.00 86.56 226 SER A C 1
ATOM 1702 O O . SER A 1 226 ? -7.236 -0.892 -8.811 1.00 86.56 226 SER A O 1
ATOM 1704 N N . LYS A 1 227 ? -6.486 -1.481 -6.765 1.00 91.50 227 LYS A N 1
ATOM 1705 C CA . LYS A 1 227 ? -6.119 -2.860 -7.116 1.00 91.50 227 LYS A CA 1
ATOM 1706 C C . LYS A 1 227 ? -6.788 -3.840 -6.175 1.00 91.50 227 LYS A C 1
ATOM 1708 O O . LYS A 1 227 ? -6.691 -3.683 -4.966 1.00 91.50 227 LYS A O 1
ATOM 1713 N N . LEU A 1 228 ? -7.371 -4.900 -6.711 1.00 94.25 228 LEU A N 1
ATOM 1714 C CA . LEU A 1 228 ? -7.610 -6.096 -5.914 1.00 94.25 228 LEU A CA 1
ATOM 1715 C C . LEU A 1 228 ? -6.314 -6.891 -5.803 1.00 94.25 228 LEU A C 1
ATOM 1717 O O . LEU A 1 228 ? -5.496 -6.893 -6.727 1.00 94.25 228 LEU A O 1
ATOM 1721 N N . TRP A 1 229 ? -6.155 -7.602 -4.700 1.00 96.88 229 TRP A N 1
ATOM 1722 C CA . TRP A 1 229 ? -5.170 -8.661 -4.572 1.00 96.88 229 TRP A CA 1
ATOM 1723 C C . TRP A 1 229 ? -5.850 -9.969 -4.195 1.00 96.88 229 TRP A C 1
ATOM 1725 O O . TRP A 1 229 ? -6.896 -9.977 -3.549 1.00 96.88 229 TRP A O 1
ATOM 1735 N N . ALA A 1 230 ? -5.247 -11.073 -4.618 1.00 97.12 230 ALA A N 1
ATOM 1736 C CA . ALA A 1 230 ? -5.637 -12.417 -4.219 1.00 97.12 230 ALA A CA 1
ATOM 1737 C C . ALA A 1 230 ? -4.424 -13.147 -3.639 1.00 97.12 230 ALA A C 1
ATOM 1739 O O . ALA A 1 230 ? -3.293 -12.961 -4.108 1.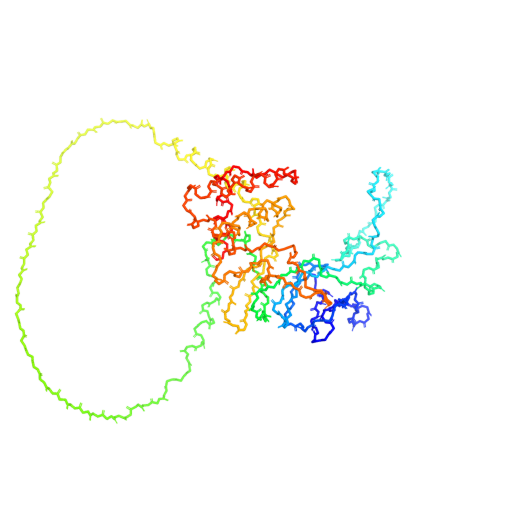00 97.12 230 ALA A O 1
ATOM 1740 N N . SER A 1 231 ? -4.664 -13.958 -2.613 1.00 98.00 231 SER A N 1
ATOM 1741 C CA . SER A 1 231 ? -3.627 -14.728 -1.936 1.00 98.00 231 SER A CA 1
ATOM 1742 C C . SER A 1 231 ? -3.767 -16.230 -2.165 1.00 98.00 231 SER A C 1
ATOM 1744 O O . SER A 1 231 ? -4.832 -16.741 -2.520 1.00 98.00 231 SER A O 1
ATOM 1746 N N . SER A 1 232 ? -2.673 -16.954 -1.942 1.00 97.06 232 SER A N 1
ATOM 1747 C CA . SER A 1 232 ? -2.650 -18.420 -1.995 1.00 97.06 232 SER A CA 1
ATOM 1748 C C . SER A 1 232 ? -3.481 -19.068 -0.878 1.00 97.06 232 SER A C 1
ATOM 1750 O O . SER A 1 232 ? -3.918 -20.205 -1.019 1.00 97.06 232 SER A O 1
ATOM 1752 N N . GLU A 1 233 ? -3.734 -18.345 0.214 1.00 97.31 233 GLU A N 1
ATOM 1753 C CA . GLU A 1 233 ? -4.619 -18.743 1.315 1.00 97.31 233 GLU A CA 1
ATOM 1754 C C . GLU A 1 233 ? -6.113 -18.538 1.004 1.00 97.31 233 GLU A C 1
ATOM 1756 O O . GLU A 1 233 ? -6.960 -18.882 1.825 1.00 97.31 233 GLU A O 1
ATOM 1761 N N . GLY A 1 234 ? -6.457 -17.992 -0.168 1.00 95.81 234 GLY A N 1
ATOM 1762 C CA . GLY A 1 234 ? -7.843 -17.753 -0.583 1.00 95.81 234 GLY A CA 1
ATOM 1763 C C . GLY A 1 234 ? -8.428 -16.425 -0.100 1.00 95.81 234 GLY A C 1
ATOM 1764 O O . GLY A 1 234 ? -9.617 -16.181 -0.300 1.00 95.81 234 GLY A O 1
ATOM 1765 N N . ALA A 1 235 ? -7.613 -15.555 0.502 1.00 96.44 235 ALA A N 1
ATOM 1766 C CA . ALA A 1 235 ? -8.031 -14.204 0.845 1.00 96.44 235 ALA A CA 1
ATOM 1767 C C . ALA A 1 235 ? -8.057 -13.314 -0.406 1.00 96.44 235 ALA A C 1
ATOM 1769 O O . ALA A 1 235 ? -7.197 -13.413 -1.289 1.00 96.44 235 ALA A O 1
ATOM 1770 N N . ILE A 1 236 ? -9.045 -12.424 -0.458 1.00 95.56 236 ILE A N 1
ATOM 1771 C CA . ILE A 1 236 ? -9.145 -11.349 -1.442 1.00 95.56 236 ILE A CA 1
ATOM 1772 C C . ILE A 1 236 ? -9.178 -10.054 -0.652 1.00 95.56 236 ILE A C 1
ATOM 1774 O O . ILE A 1 236 ? -9.937 -9.944 0.307 1.00 95.56 236 ILE A O 1
ATOM 1778 N N . GLY A 1 237 ? -8.391 -9.076 -1.071 1.00 94.12 237 GLY A N 1
ATOM 1779 C CA . GLY A 1 237 ? -8.458 -7.751 -0.484 1.00 94.12 237 GLY A CA 1
ATOM 1780 C C . GLY A 1 237 ? -8.261 -6.659 -1.509 1.00 94.12 237 GLY A C 1
ATOM 1781 O O . GLY A 1 237 ? -8.098 -6.900 -2.709 1.00 94.12 237 GLY A O 1
ATOM 1782 N N . HIS A 1 238 ? -8.318 -5.431 -1.013 1.00 92.06 238 HIS A N 1
ATOM 1783 C CA . HIS A 1 238 ? -8.450 -4.252 -1.844 1.00 92.06 238 HIS A CA 1
ATOM 1784 C C . HIS A 1 238 ? -7.441 -3.185 -1.429 1.00 92.06 238 HIS A C 1
ATOM 1786 O O . HIS A 1 238 ? -7.349 -2.807 -0.267 1.00 92.06 238 HIS A O 1
ATOM 1792 N N . LEU A 1 239 ? -6.679 -2.691 -2.398 1.00 92.75 239 LEU A N 1
ATOM 1793 C CA . LEU A 1 239 ? -5.777 -1.559 -2.254 1.00 92.75 239 LEU A CA 1
ATOM 1794 C C . LEU A 1 239 ? -6.448 -0.311 -2.803 1.00 92.75 239 LEU A C 1
ATOM 1796 O O . LEU A 1 239 ? -6.679 -0.181 -4.010 1.00 92.75 239 LEU A O 1
ATOM 1800 N N . LEU A 1 240 ? -6.739 0.601 -1.882 1.00 89.44 240 LEU A N 1
ATOM 1801 C CA . LEU A 1 240 ? -7.381 1.877 -2.139 1.00 89.44 240 LEU A CA 1
ATOM 1802 C C . LEU A 1 240 ? -6.346 2.991 -2.044 1.00 89.44 240 LEU A C 1
ATOM 1804 O O . LEU A 1 240 ? -5.690 3.155 -1.017 1.00 89.44 240 LEU A O 1
ATOM 1808 N N . GLN A 1 241 ? -6.202 3.772 -3.114 1.00 86.31 241 GLN A N 1
ATOM 1809 C CA . GLN A 1 241 ? -5.350 4.953 -3.072 1.00 86.31 241 GLN A CA 1
ATOM 1810 C C . GLN A 1 241 ? -6.119 6.103 -2.421 1.00 86.31 241 GLN A C 1
ATOM 1812 O O . GLN A 1 241 ? -7.156 6.523 -2.935 1.00 86.31 241 GLN A O 1
ATOM 1817 N N . ILE A 1 242 ? -5.589 6.610 -1.308 1.00 86.19 242 ILE A N 1
ATOM 1818 C CA . ILE A 1 242 ? -6.083 7.825 -0.657 1.00 86.19 242 ILE A CA 1
ATOM 1819 C C . ILE A 1 242 ? -5.520 9.032 -1.428 1.00 86.19 242 ILE A C 1
ATOM 1821 O O . ILE A 1 242 ? -4.307 9.082 -1.650 1.00 86.19 242 ILE A O 1
ATOM 1825 N N . PRO A 1 243 ? -6.366 9.980 -1.870 1.00 77.56 243 PRO A N 1
ATOM 1826 C CA . PRO A 1 243 ? -5.964 11.003 -2.836 1.00 77.56 243 PRO A CA 1
ATOM 1827 C C . PRO A 1 243 ? -5.071 12.097 -2.244 1.00 77.56 243 PRO A C 1
ATOM 1829 O O . PRO A 1 243 ? -4.260 12.673 -2.967 1.00 77.56 243 PRO A O 1
ATOM 1832 N N . ASP A 1 244 ? -5.213 12.399 -0.953 1.00 84.81 244 ASP A N 1
ATOM 1833 C CA . ASP A 1 244 ? -4.505 13.501 -0.309 1.00 84.81 244 ASP A CA 1
ATOM 1834 C C . ASP A 1 244 ? -3.893 13.115 1.045 1.00 84.81 244 ASP A C 1
ATOM 1836 O O . ASP A 1 244 ? -4.431 12.310 1.812 1.00 84.81 244 ASP A O 1
ATOM 1840 N N . GLU A 1 245 ? -2.752 13.736 1.344 1.00 88.50 245 GLU A N 1
ATOM 1841 C CA . GLU A 1 245 ? -1.979 13.513 2.569 1.00 88.50 245 GLU A CA 1
ATOM 1842 C C . GLU A 1 245 ? -2.774 13.869 3.829 1.00 88.50 245 GLU A C 1
ATOM 1844 O O . GLU A 1 245 ? -2.662 13.187 4.847 1.00 88.50 245 GLU A O 1
ATOM 1849 N N . GLN A 1 246 ? -3.619 14.903 3.767 1.00 88.69 246 GLN A N 1
ATOM 1850 C CA . GLN A 1 246 ? -4.409 15.320 4.918 1.00 88.69 246 GLN A CA 1
ATOM 1851 C C . GLN A 1 246 ? -5.414 14.229 5.300 1.00 88.69 246 GLN A C 1
ATOM 1853 O O . GLN A 1 246 ? -5.572 13.930 6.481 1.00 88.69 246 GLN A O 1
ATOM 1858 N N . THR A 1 247 ? -6.085 13.617 4.325 1.00 89.00 247 THR A N 1
ATOM 1859 C CA . THR A 1 247 ? -7.006 12.496 4.539 1.00 89.00 247 THR A CA 1
ATOM 1860 C C . THR A 1 247 ? -6.266 11.273 5.057 1.00 89.00 247 THR A C 1
ATOM 1862 O O . THR A 1 247 ? -6.701 10.696 6.054 1.00 89.00 247 THR A O 1
ATOM 1865 N N . PHE A 1 248 ? -5.108 10.940 4.478 1.00 92.06 248 PHE A N 1
ATOM 1866 C CA . PHE A 1 248 ? -4.262 9.858 4.985 1.00 92.06 248 PHE A CA 1
ATOM 1867 C C . PHE A 1 248 ? -3.894 10.077 6.460 1.00 92.06 248 PHE A C 1
ATOM 1869 O O . PHE A 1 248 ? -4.112 9.203 7.297 1.00 92.06 248 PHE A O 1
ATOM 1876 N N . ALA A 1 249 ? -3.408 11.269 6.810 1.00 93.56 249 ALA A N 1
ATOM 1877 C CA . ALA A 1 249 ? -3.017 11.596 8.176 1.00 93.56 249 ALA A CA 1
ATOM 1878 C C . ALA A 1 249 ? -4.198 11.500 9.157 1.00 93.56 249 ALA A C 1
ATOM 1880 O O . ALA A 1 249 ? -4.037 10.985 10.265 1.00 93.56 249 ALA A O 1
ATOM 1881 N N . ARG A 1 250 ? -5.400 11.955 8.761 1.00 93.00 250 ARG A N 1
ATOM 1882 C CA . ARG A 1 250 ? -6.600 11.890 9.623 1.00 93.00 250 ARG A CA 1
ATOM 1883 C C . ARG A 1 250 ? -6.999 10.451 9.907 1.00 93.00 250 ARG A C 1
ATOM 1885 O O . ARG A 1 250 ? -7.252 10.111 11.061 1.00 93.00 250 ARG A O 1
ATOM 1892 N N . LEU A 1 251 ? -7.016 9.619 8.870 1.00 93.81 251 LEU A N 1
ATOM 1893 C CA . LEU A 1 251 ? -7.332 8.201 8.983 1.00 93.81 251 LEU A CA 1
ATOM 1894 C C . LEU A 1 251 ? -6.271 7.449 9.802 1.00 93.81 251 LEU A C 1
ATOM 1896 O O . LEU A 1 251 ? -6.628 6.640 10.649 1.00 93.81 251 LEU A O 1
ATOM 1900 N N . ALA A 1 252 ? -4.984 7.774 9.651 1.00 94.81 252 ALA A N 1
ATOM 1901 C CA . ALA A 1 252 ? -3.914 7.162 10.441 1.00 94.81 252 ALA A CA 1
ATOM 1902 C C . ALA A 1 252 ? -4.038 7.478 11.945 1.00 94.81 252 ALA A C 1
ATOM 1904 O O . ALA A 1 252 ? -3.893 6.591 12.787 1.00 94.81 252 ALA A O 1
ATOM 1905 N N . VAL A 1 253 ? -4.359 8.729 12.297 1.00 96.06 253 VAL A N 1
ATOM 1906 C CA . VAL A 1 253 ? -4.603 9.124 13.696 1.00 96.06 253 VAL A CA 1
ATOM 1907 C C . VAL A 1 253 ? -5.842 8.427 14.264 1.00 96.06 253 VAL A C 1
ATOM 1909 O O . VAL A 1 253 ? -5.846 8.019 15.427 1.00 96.06 253 VAL A O 1
ATOM 1912 N N . LEU A 1 254 ? -6.889 8.261 13.452 1.00 96.56 254 LEU A N 1
ATOM 1913 C CA . LEU A 1 254 ? -8.079 7.523 13.859 1.00 96.56 254 LEU A CA 1
ATOM 1914 C C . LEU A 1 254 ? -7.783 6.031 14.068 1.00 96.56 254 LEU A C 1
ATOM 1916 O O . LEU A 1 254 ? -8.184 5.483 15.092 1.00 96.56 254 LEU A O 1
ATOM 1920 N N . GLN A 1 255 ? -7.030 5.396 13.166 1.00 96.25 255 GLN A N 1
ATOM 1921 C CA . GLN A 1 255 ? -6.595 4.002 13.294 1.00 96.25 255 GLN A CA 1
ATOM 1922 C C . GLN A 1 255 ? -5.822 3.768 14.599 1.00 96.25 255 GLN A C 1
ATOM 1924 O O . GLN A 1 255 ? -6.072 2.784 15.295 1.00 96.25 255 GLN A O 1
ATOM 1929 N N . ASP A 1 256 ? -4.907 4.669 14.966 1.00 95.25 256 ASP A N 1
ATOM 1930 C CA . ASP A 1 256 ? -4.171 4.588 16.234 1.00 95.25 256 ASP A CA 1
ATOM 1931 C C . ASP A 1 256 ? -5.121 4.634 17.447 1.00 95.25 256 ASP A C 1
ATOM 1933 O O . ASP A 1 256 ? -5.010 3.815 18.364 1.00 95.25 256 ASP A O 1
ATOM 1937 N N . ALA A 1 257 ? -6.113 5.530 17.430 1.00 96.44 257 ALA A N 1
ATOM 1938 C CA . ALA A 1 257 ? -7.120 5.607 18.488 1.00 96.44 257 ALA A CA 1
ATOM 1939 C C . ALA A 1 257 ? -7.993 4.339 18.561 1.00 96.44 257 ALA A C 1
ATOM 1941 O O . ALA A 1 257 ? -8.231 3.821 19.654 1.00 96.44 257 ALA A O 1
ATOM 1942 N N . VAL A 1 258 ? -8.421 3.797 17.414 1.00 96.62 258 VAL A N 1
ATOM 1943 C CA . VAL A 1 258 ? -9.184 2.539 17.340 1.00 96.62 258 VAL A CA 1
ATOM 1944 C C . VAL A 1 258 ? -8.353 1.362 17.855 1.00 96.62 258 VAL A C 1
ATOM 1946 O O . VAL A 1 258 ? -8.842 0.554 18.647 1.00 96.62 258 VAL A O 1
ATOM 1949 N N . THR A 1 259 ? -7.075 1.295 17.486 1.00 94.62 259 THR A N 1
ATOM 1950 C CA . THR A 1 259 ? -6.149 0.249 17.941 1.00 94.62 259 THR A CA 1
ATOM 1951 C C . THR A 1 259 ? -6.000 0.264 19.462 1.00 94.62 259 THR A C 1
ATOM 1953 O O . THR A 1 259 ? -6.039 -0.790 20.092 1.00 94.62 259 THR A O 1
ATOM 1956 N N . LYS A 1 260 ? -5.888 1.451 20.076 1.00 93.06 260 LYS A N 1
ATOM 1957 C CA . LYS A 1 260 ? -5.726 1.615 21.533 1.00 93.06 260 LYS A CA 1
ATOM 1958 C C . LYS A 1 260 ? -6.925 1.134 22.345 1.00 93.06 260 LYS A C 1
ATOM 1960 O O . LYS A 1 260 ? -6.742 0.631 23.452 1.00 93.06 260 LYS A O 1
ATOM 1965 N N . VAL A 1 261 ? -8.141 1.303 21.829 1.00 92.94 261 VAL A N 1
ATOM 1966 C CA . VAL A 1 261 ? -9.357 0.848 22.524 1.00 92.94 261 VAL A CA 1
ATOM 1967 C C . VAL A 1 261 ? -9.717 -0.603 22.204 1.00 92.94 261 VAL A C 1
ATOM 1969 O O . VAL A 1 261 ? -10.475 -1.233 22.946 1.00 92.94 261 VAL A O 1
ATOM 1972 N N . THR A 1 262 ? -9.178 -1.150 21.113 1.00 90.31 262 THR A N 1
ATOM 1973 C CA . THR A 1 262 ? -9.457 -2.517 20.681 1.00 90.31 262 THR A CA 1
ATOM 1974 C C . THR A 1 262 ? -8.702 -3.514 21.550 1.00 90.31 262 THR A C 1
ATOM 1976 O O . THR A 1 262 ? -7.477 -3.506 21.642 1.00 90.31 262 THR A O 1
ATOM 1979 N N . LYS A 1 263 ? -9.437 -4.438 22.174 1.00 83.75 263 LYS A N 1
ATOM 1980 C CA . LYS A 1 263 ? -8.830 -5.569 22.883 1.00 83.75 263 LYS A CA 1
ATOM 1981 C C . LYS A 1 263 ? -8.260 -6.550 21.864 1.00 83.75 263 LYS A C 1
ATOM 1983 O O . LYS A 1 263 ? -9.027 -7.189 21.146 1.00 83.75 263 LYS A O 1
ATOM 1988 N N . SER A 1 264 ? -6.939 -6.701 21.826 1.00 80.25 264 SER A N 1
ATOM 1989 C CA . SER A 1 264 ? -6.314 -7.718 20.987 1.00 80.25 264 SER A CA 1
ATOM 1990 C C . SER A 1 264 ? -6.430 -9.110 21.607 1.00 80.25 264 SER A C 1
ATOM 1992 O O . SER A 1 264 ? -6.298 -9.305 22.821 1.00 80.25 264 SER A O 1
ATOM 1994 N N . ILE A 1 265 ? -6.673 -10.106 20.757 1.00 81.81 265 ILE A N 1
ATOM 1995 C CA . ILE A 1 265 ? -6.655 -11.511 21.162 1.00 81.81 265 ILE A CA 1
ATOM 1996 C C . ILE A 1 265 ? -5.202 -11.884 21.477 1.00 81.81 265 ILE A C 1
ATOM 1998 O O . ILE A 1 265 ? -4.288 -11.576 20.715 1.00 81.81 265 ILE A O 1
ATOM 2002 N N . GLY A 1 266 ? -4.969 -12.496 22.639 1.00 82.75 266 GLY A N 1
ATOM 2003 C CA . GLY A 1 266 ? -3.629 -12.934 23.043 1.00 82.75 266 GLY A CA 1
ATOM 2004 C C . GLY A 1 266 ? -2.627 -11.808 23.331 1.00 82.75 266 GLY A C 1
ATOM 2005 O O . GLY A 1 266 ? -1.437 -12.091 23.421 1.00 82.75 266 GLY A O 1
ATOM 2006 N N . LYS A 1 267 ? -3.076 -10.551 23.497 1.00 82.38 267 LYS A N 1
ATOM 2007 C CA . LYS A 1 267 ? -2.207 -9.367 23.680 1.00 82.38 267 LYS A CA 1
ATOM 2008 C C . LYS A 1 267 ? -1.232 -9.138 22.515 1.00 82.38 267 LYS A C 1
ATOM 2010 O O . LYS A 1 267 ? -0.157 -8.572 22.703 1.00 82.38 267 LYS A O 1
ATOM 2015 N N . LEU A 1 268 ? -1.607 -9.570 21.313 1.00 85.25 268 LEU A N 1
ATOM 2016 C CA . LEU A 1 268 ? -0.830 -9.316 20.106 1.00 85.25 268 LEU A CA 1
ATOM 2017 C C . LEU A 1 268 ? -0.890 -7.826 19.748 1.00 85.25 268 LEU A C 1
ATOM 2019 O O . LEU A 1 268 ? -1.926 -7.177 19.907 1.00 85.25 268 LEU A O 1
ATOM 2023 N N . SER A 1 269 ? 0.235 -7.274 19.300 1.00 89.12 269 SER A N 1
ATOM 2024 C CA . SER A 1 269 ? 0.332 -5.876 18.878 1.00 89.12 269 SER A CA 1
ATOM 2025 C C . SER A 1 269 ? 0.034 -5.770 17.386 1.00 89.12 269 SER A C 1
ATOM 2027 O O . SER A 1 269 ? 0.732 -6.393 16.588 1.00 89.12 269 SER A O 1
ATOM 2029 N N . ALA A 1 270 ? -0.953 -4.951 17.010 1.00 88.00 270 ALA A N 1
ATOM 2030 C CA . ALA A 1 270 ? -1.261 -4.670 15.605 1.00 88.00 270 ALA A CA 1
ATOM 2031 C C . ALA A 1 270 ? -0.048 -4.066 14.874 1.00 88.00 270 ALA A C 1
ATOM 2033 O O . ALA A 1 270 ? 0.288 -4.472 13.767 1.00 88.00 270 ALA A O 1
ATOM 2034 N N . VAL A 1 271 ? 0.689 -3.168 15.539 1.00 91.38 271 VAL A N 1
ATOM 2035 C CA . VAL A 1 271 ? 1.923 -2.582 14.990 1.00 91.38 271 VAL A CA 1
ATOM 2036 C C . VAL A 1 271 ? 2.976 -3.661 14.734 1.00 91.38 271 VAL A C 1
ATOM 2038 O O . VAL A 1 271 ? 3.628 -3.647 13.693 1.00 91.38 271 VAL A O 1
ATOM 2041 N N . ALA A 1 272 ? 3.141 -4.606 15.665 1.00 92.62 272 ALA A N 1
ATOM 2042 C CA . ALA A 1 272 ? 4.105 -5.692 15.502 1.00 92.62 272 ALA A CA 1
ATOM 2043 C C . ALA A 1 272 ? 3.694 -6.645 14.371 1.00 92.62 272 ALA A C 1
ATOM 2045 O O . ALA A 1 272 ? 4.557 -7.074 13.614 1.00 92.62 272 ALA A O 1
ATOM 2046 N N . PHE A 1 273 ? 2.394 -6.928 14.232 1.00 94.44 273 PHE A N 1
ATOM 2047 C CA . PHE A 1 273 ? 1.860 -7.749 13.145 1.00 94.44 273 PHE A CA 1
ATOM 2048 C C . PHE A 1 273 ? 2.143 -7.134 11.769 1.00 94.44 273 PHE A C 1
ATOM 2050 O O . PHE A 1 273 ? 2.599 -7.841 10.883 1.00 94.44 273 PHE A O 1
ATOM 2057 N N . HIS A 1 274 ? 1.960 -5.821 11.606 1.00 96.50 274 HIS A N 1
ATOM 2058 C CA . HIS A 1 274 ? 2.202 -5.128 10.334 1.00 96.50 274 HIS A CA 1
ATOM 2059 C C . HIS A 1 274 ? 3.659 -4.705 10.094 1.00 96.50 274 HIS A C 1
ATOM 2061 O O . HIS A 1 274 ? 3.961 -4.109 9.055 1.00 96.50 274 HIS A O 1
ATOM 2067 N N . SER A 1 275 ? 4.564 -4.968 11.039 1.00 96.81 275 SER A N 1
ATOM 2068 C CA . SER A 1 275 ? 5.971 -4.590 10.908 1.00 96.81 275 SER A CA 1
ATOM 2069 C C . SER A 1 275 ? 6.681 -5.423 9.842 1.00 96.81 275 SER A C 1
ATOM 2071 O O . SER A 1 275 ? 6.440 -6.617 9.703 1.00 96.81 275 SER A O 1
ATOM 2073 N N . VAL A 1 276 ? 7.602 -4.792 9.118 1.00 95.50 276 VAL A N 1
ATOM 2074 C CA . VAL A 1 276 ? 8.325 -5.391 7.992 1.00 95.50 276 VAL A CA 1
ATOM 2075 C C . VAL A 1 276 ? 9.816 -5.446 8.304 1.00 95.50 276 VAL A C 1
ATOM 2077 O O . VAL A 1 276 ? 10.363 -4.573 8.984 1.00 95.50 276 VAL A O 1
ATOM 2080 N N . LYS A 1 277 ? 10.504 -6.469 7.793 1.00 91.88 277 LYS A N 1
ATOM 2081 C CA . LYS A 1 277 ? 11.962 -6.563 7.878 1.00 91.88 277 LYS A CA 1
ATOM 2082 C C . LYS A 1 277 ? 12.611 -5.770 6.740 1.00 91.88 277 LYS A C 1
ATOM 2084 O O . LYS A 1 277 ? 12.474 -6.119 5.574 1.00 91.88 277 LYS A O 1
ATOM 2089 N N . VAL A 1 278 ? 13.357 -4.723 7.084 1.00 86.12 278 VAL A N 1
ATOM 2090 C CA . VAL A 1 278 ? 14.156 -3.918 6.151 1.00 86.12 278 VAL A CA 1
ATOM 2091 C C . VAL A 1 278 ? 15.630 -4.112 6.494 1.00 86.12 278 VAL A C 1
ATOM 2093 O O . VAL A 1 278 ? 16.132 -3.607 7.501 1.00 86.12 278 VAL A O 1
ATOM 2096 N N . GLY A 1 279 ? 16.332 -4.888 5.666 1.00 83.62 279 GLY A N 1
ATOM 2097 C CA . GLY A 1 279 ? 17.704 -5.306 5.949 1.00 83.62 279 GLY A CA 1
ATOM 2098 C C . GLY A 1 279 ? 17.771 -6.155 7.223 1.00 83.62 279 GLY A C 1
ATOM 2099 O O . GLY A 1 279 ? 17.216 -7.252 7.287 1.00 83.62 279 GLY A O 1
ATOM 2100 N N . THR A 1 280 ? 18.456 -5.653 8.249 1.00 86.38 280 THR A N 1
ATOM 2101 C CA . THR A 1 280 ? 18.567 -6.321 9.556 1.00 86.38 280 THR A CA 1
ATOM 2102 C C . THR A 1 280 ? 17.552 -5.822 10.584 1.00 86.38 280 THR A C 1
ATOM 2104 O O . THR A 1 280 ? 17.401 -6.450 11.630 1.00 86.38 280 THR A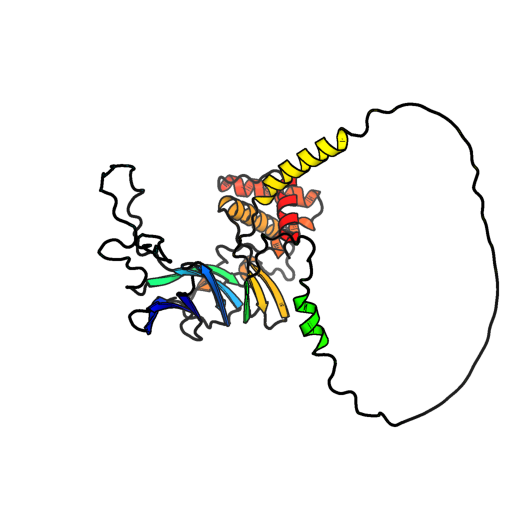 O 1
ATOM 2107 N N . ALA A 1 281 ? 16.847 -4.723 10.302 1.00 91.88 281 ALA A N 1
ATOM 2108 C CA . ALA A 1 281 ? 15.909 -4.104 11.228 1.00 91.88 281 ALA A CA 1
ATOM 2109 C C . ALA A 1 281 ? 14.470 -4.548 10.948 1.00 91.88 281 ALA A C 1
ATOM 2111 O O . ALA A 1 281 ? 14.074 -4.729 9.800 1.00 91.88 281 ALA A O 1
ATOM 2112 N N . THR A 1 282 ? 13.672 -4.682 12.006 1.00 95.06 282 THR A N 1
ATOM 2113 C CA . THR A 1 282 ? 12.208 -4.749 11.897 1.00 95.06 282 THR A CA 1
ATOM 2114 C C . THR A 1 282 ? 11.660 -3.353 12.144 1.00 95.06 282 THR A C 1
ATOM 2116 O O . THR A 1 282 ? 11.974 -2.744 13.167 1.00 95.06 282 THR A O 1
ATOM 2119 N N . VAL A 1 283 ? 10.887 -2.834 11.198 1.00 95.25 283 VAL A N 1
ATOM 2120 C CA . VAL A 1 283 ? 10.352 -1.470 11.219 1.00 95.25 283 VAL A CA 1
ATOM 2121 C C . VAL A 1 283 ? 8.823 -1.495 11.131 1.00 95.25 283 VAL A C 1
ATOM 2123 O O . VAL A 1 283 ? 8.276 -2.371 10.459 1.00 95.25 283 VAL A O 1
ATOM 2126 N N . PRO A 1 284 ? 8.111 -0.556 11.780 1.00 96.19 284 PRO A N 1
ATOM 2127 C CA . PRO A 1 284 ? 6.660 -0.440 11.642 1.00 96.19 284 PRO A CA 1
ATOM 2128 C C . PRO A 1 284 ? 6.250 -0.191 10.190 1.00 96.19 284 PRO A C 1
ATOM 2130 O O . PRO A 1 284 ? 6.994 0.456 9.453 1.00 96.19 284 PRO A O 1
ATOM 2133 N N . SER A 1 285 ? 5.053 -0.632 9.797 1.00 96.38 285 SER A N 1
ATOM 2134 C CA . SER A 1 285 ? 4.481 -0.313 8.484 1.00 96.38 285 SER A CA 1
ATOM 2135 C C . SER A 1 285 ? 4.484 1.192 8.210 1.00 96.38 285 SER A C 1
ATOM 2137 O O . SER A 1 285 ? 4.234 2.003 9.106 1.00 96.38 285 SER A O 1
ATOM 2139 N N . LYS A 1 286 ? 4.702 1.569 6.952 1.00 95.44 286 LYS A N 1
ATOM 2140 C CA . LYS A 1 286 ? 4.771 2.964 6.510 1.00 95.44 286 LYS A CA 1
ATOM 2141 C C . LYS A 1 286 ? 3.901 3.171 5.279 1.00 95.44 286 LYS A C 1
ATOM 2143 O O . LYS A 1 286 ? 3.995 2.391 4.340 1.00 95.44 286 LYS A O 1
ATOM 2148 N N . GLY A 1 287 ? 3.129 4.260 5.246 1.00 95.19 287 GLY A N 1
ATOM 2149 C CA . GLY A 1 287 ? 2.369 4.674 4.056 1.00 95.19 287 GLY A CA 1
ATOM 2150 C C . GLY A 1 287 ? 1.165 3.787 3.720 1.00 95.19 287 GLY A C 1
ATOM 2151 O O . GLY A 1 287 ? 0.632 3.878 2.621 1.00 95.19 287 GLY A O 1
ATOM 2152 N N . PHE A 1 288 ? 0.731 2.954 4.666 1.00 96.44 288 PHE A N 1
ATOM 2153 C CA . PHE A 1 288 ? -0.481 2.144 4.581 1.00 96.44 288 PHE A CA 1
ATOM 2154 C C . PHE A 1 288 ? -1.377 2.407 5.788 1.00 96.44 288 PHE A C 1
ATOM 2156 O O . PHE A 1 288 ? -0.894 2.743 6.871 1.00 96.44 288 PHE A O 1
ATOM 2163 N N . ILE A 1 289 ? -2.676 2.233 5.569 1.00 95.06 289 ILE A N 1
ATOM 2164 C CA . ILE A 1 289 ? -3.725 2.250 6.585 1.00 95.06 289 ILE A CA 1
ATOM 2165 C C . ILE A 1 289 ? -4.435 0.906 6.483 1.00 95.06 289 ILE A C 1
ATOM 2167 O O . ILE A 1 289 ? -4.747 0.463 5.378 1.00 95.06 289 ILE A O 1
ATOM 2171 N N . ASP A 1 290 ? -4.652 0.263 7.621 1.00 95.44 290 ASP A N 1
ATOM 2172 C CA . ASP A 1 290 ? -5.394 -0.984 7.706 1.00 95.44 290 ASP A CA 1
ATOM 2173 C C . ASP A 1 290 ? -6.899 -0.685 7.760 1.00 95.44 290 ASP A C 1
ATOM 2175 O O . ASP A 1 290 ? -7.407 -0.100 8.726 1.00 95.44 290 ASP A O 1
ATOM 2179 N N . GLY A 1 291 ? -7.595 -1.072 6.689 1.00 93.81 291 GLY A N 1
ATOM 2180 C CA . GLY A 1 291 ? -9.041 -0.920 6.555 1.00 93.81 291 GLY A CA 1
ATOM 2181 C C . GLY A 1 291 ? -9.810 -1.699 7.619 1.00 93.81 291 GLY A C 1
ATOM 2182 O O . GLY A 1 291 ? -10.744 -1.148 8.194 1.00 93.81 291 GLY A O 1
ATOM 2183 N N . ASP A 1 292 ? -9.352 -2.900 7.983 1.00 93.69 292 ASP A N 1
ATOM 2184 C CA . ASP A 1 292 ? -10.035 -3.759 8.958 1.00 93.69 292 ASP A CA 1
ATOM 2185 C C . ASP A 1 292 ? -10.033 -3.110 10.350 1.00 93.69 292 ASP A C 1
ATOM 2187 O O . ASP A 1 292 ? -11.026 -3.139 11.086 1.00 93.69 292 ASP A O 1
ATOM 2191 N N . ILE A 1 293 ? -8.921 -2.461 10.716 1.00 94.75 293 ILE A N 1
ATOM 2192 C CA . ILE A 1 293 ? -8.833 -1.702 11.968 1.00 94.75 293 ILE A CA 1
ATOM 2193 C C . ILE A 1 293 ? -9.745 -0.478 11.914 1.00 94.75 293 ILE A C 1
ATOM 2195 O O . ILE A 1 293 ? -10.425 -0.197 12.899 1.00 94.75 293 ILE A O 1
ATOM 2199 N N . LEU A 1 294 ? -9.774 0.262 10.804 1.00 94.44 294 LEU A N 1
ATOM 2200 C CA . LEU A 1 294 ? -10.639 1.437 10.687 1.00 94.44 294 LEU A CA 1
ATOM 2201 C C . LEU A 1 294 ? -12.124 1.085 10.748 1.00 94.44 294 LEU A C 1
ATOM 2203 O O . LEU A 1 294 ? -12.875 1.749 11.460 1.00 94.44 294 LEU A O 1
ATOM 2207 N N . GLU A 1 295 ? -12.549 0.041 10.047 1.00 95.31 295 GLU A N 1
ATOM 2208 C CA . GLU A 1 295 ? -13.947 -0.393 10.001 1.00 95.31 295 GLU A CA 1
ATOM 2209 C C . GLU A 1 295 ? -14.467 -0.841 11.357 1.00 95.31 295 GLU A C 1
ATOM 2211 O O . GLU A 1 295 ? -15.637 -0.630 11.683 1.00 95.31 295 GLU A O 1
ATOM 2216 N N . ARG A 1 296 ? -13.576 -1.341 12.216 1.00 95.50 296 ARG A N 1
ATOM 2217 C CA . ARG A 1 296 ? -13.900 -1.677 13.602 1.00 95.50 296 ARG A CA 1
ATOM 2218 C C . ARG A 1 296 ? -14.458 -0.495 14.397 1.00 95.50 296 ARG A C 1
ATOM 2220 O O . ARG A 1 296 ? -15.173 -0.699 15.376 1.00 95.50 296 ARG A O 1
ATOM 2227 N N . PHE A 1 297 ? -14.192 0.740 13.967 1.00 97.12 297 PHE A N 1
ATOM 2228 C CA . PHE A 1 297 ? -14.831 1.933 14.517 1.00 97.12 297 PHE A CA 1
ATOM 2229 C C . PHE A 1 297 ? -16.363 1.890 14.408 1.00 97.12 297 PHE A C 1
ATOM 2231 O O . PHE A 1 297 ? -17.058 2.305 15.339 1.00 97.12 297 PHE A O 1
ATOM 2238 N N . LEU A 1 298 ? -16.901 1.362 13.304 1.00 96.62 298 LEU A N 1
ATOM 2239 C CA . LEU A 1 298 ? -18.344 1.260 13.064 1.00 96.62 298 LEU A CA 1
ATOM 2240 C C . LEU A 1 298 ? -19.016 0.224 13.977 1.00 96.62 298 LEU A C 1
ATOM 2242 O O . LEU A 1 298 ? -20.202 0.346 14.275 1.00 96.62 298 LEU A O 1
ATOM 2246 N N . GLU A 1 299 ? -18.260 -0.753 14.481 1.00 95.56 299 GLU A N 1
ATOM 2247 C CA . GLU A 1 299 ? -18.757 -1.784 15.402 1.00 95.56 299 GLU A CA 1
ATOM 2248 C C . GLU A 1 299 ? -18.903 -1.285 16.848 1.00 95.56 299 GLU A C 1
ATOM 2250 O O . GLU A 1 299 ? -19.535 -1.936 17.687 1.00 95.56 299 GLU A O 1
ATOM 2255 N N . PHE A 1 300 ? -18.292 -0.147 17.184 1.00 96.62 300 PHE A N 1
ATOM 2256 C CA . PHE A 1 300 ? -18.312 0.369 18.545 1.00 96.62 300 PHE A CA 1
ATOM 2257 C C . PHE A 1 300 ? -19.667 0.987 18.923 1.00 96.62 300 PHE A C 1
ATOM 2259 O O . PHE A 1 300 ? -20.296 1.665 18.111 1.00 96.62 300 PHE A O 1
ATOM 2266 N N . PRO A 1 301 ? -20.102 0.859 20.196 1.00 97.19 301 PRO A N 1
ATOM 2267 C CA . PRO A 1 301 ? -21.244 1.615 20.696 1.00 97.19 301 PRO A CA 1
ATOM 2268 C C . PRO A 1 301 ? -21.044 3.130 20.506 1.00 97.19 301 PRO A C 1
ATOM 2270 O O . PRO A 1 301 ? -19.914 3.606 20.654 1.00 97.19 301 PRO A O 1
ATOM 2273 N N . PRO A 1 302 ? -22.112 3.927 20.308 1.00 97.44 302 PRO A N 1
ATOM 2274 C CA . PRO A 1 302 ? -21.988 5.368 20.051 1.00 97.44 302 PRO A CA 1
ATOM 2275 C C . PRO A 1 302 ? -21.215 6.150 21.125 1.00 97.44 302 PRO A C 1
ATOM 2277 O O . PRO A 1 302 ? -20.563 7.154 20.839 1.00 97.44 302 PRO A O 1
ATOM 2280 N N . SER A 1 303 ? -21.270 5.702 22.383 1.00 97.00 303 SER A N 1
ATOM 2281 C CA . SER A 1 303 ? -20.471 6.280 23.469 1.00 97.00 303 SER A CA 1
ATOM 2282 C C . SER A 1 303 ? -18.972 6.051 23.269 1.00 97.00 303 SER A C 1
ATOM 2284 O O . SER A 1 303 ? -18.186 6.976 23.450 1.00 97.00 303 SER A O 1
ATOM 2286 N N . VAL A 1 304 ? -18.583 4.845 22.851 1.00 97.56 304 VAL A N 1
ATOM 2287 C CA . VAL A 1 304 ? -17.190 4.462 22.594 1.00 97.56 304 VAL A CA 1
ATOM 2288 C C . VAL A 1 304 ? -16.672 5.140 21.328 1.00 97.56 304 VAL A C 1
ATOM 2290 O O . VAL A 1 304 ? -15.565 5.666 21.355 1.00 97.56 304 VAL A O 1
ATOM 2293 N N . GLN A 1 305 ? -17.478 5.221 20.261 1.00 97.94 305 GLN A N 1
ATOM 2294 C CA . GLN A 1 305 ? -17.131 5.982 19.052 1.00 97.94 305 GLN A CA 1
ATOM 2295 C C . GLN A 1 305 ? -16.776 7.433 19.382 1.00 97.94 305 GLN A C 1
ATOM 2297 O O . GLN A 1 305 ? -15.742 7.930 18.939 1.00 97.94 305 GLN A O 1
ATOM 2302 N N . ARG A 1 306 ? -17.587 8.097 20.220 1.00 98.00 306 ARG A N 1
ATOM 2303 C CA . ARG A 1 306 ? -17.312 9.466 20.675 1.00 98.00 306 ARG A CA 1
ATOM 2304 C C . ARG A 1 306 ? -15.987 9.559 21.434 1.00 98.00 306 ARG A C 1
ATOM 2306 O O . ARG A 1 306 ? -15.185 10.430 21.121 1.00 98.00 306 ARG A O 1
ATOM 2313 N N . SER A 1 307 ? -15.721 8.648 22.371 1.00 97.62 307 SER A N 1
ATOM 2314 C CA . SER A 1 307 ? -14.455 8.638 23.118 1.00 97.62 307 SER A CA 1
ATOM 2315 C C . SER A 1 307 ? -13.231 8.384 22.228 1.00 97.62 307 SER A C 1
ATOM 2317 O O . SER A 1 307 ? -12.201 9.033 22.399 1.00 97.62 307 SER A O 1
ATOM 2319 N N . VAL A 1 308 ? -13.336 7.470 21.258 1.00 97.81 308 VAL A N 1
ATOM 2320 C CA . VAL A 1 308 ? -12.275 7.200 20.271 1.00 97.81 308 VAL A CA 1
ATOM 2321 C C . VAL A 1 308 ? -12.028 8.425 19.397 1.00 97.81 308 VAL A C 1
ATOM 2323 O O . VAL A 1 308 ? -10.881 8.821 19.203 1.00 97.81 308 VAL A O 1
ATOM 2326 N N . TYR A 1 309 ? -13.095 9.062 18.916 1.00 97.94 309 TYR A N 1
ATOM 2327 C CA . TYR A 1 309 ? -13.011 10.285 18.128 1.00 97.94 309 TYR A CA 1
ATOM 2328 C C . TYR A 1 309 ? -12.371 11.435 18.911 1.00 97.94 309 TYR A C 1
ATOM 2330 O O . TYR A 1 309 ? -11.483 12.102 18.393 1.00 97.94 309 TYR A O 1
ATOM 2338 N N . GLU A 1 310 ? -12.753 11.649 20.170 1.00 96.88 310 GLU A N 1
ATOM 2339 C CA . GLU A 1 310 ? -12.151 12.681 21.023 1.00 96.88 310 GLU A CA 1
ATOM 2340 C C . GLU A 1 310 ? -10.653 12.432 21.254 1.00 96.88 310 GLU A C 1
ATOM 2342 O O . GLU A 1 310 ? -9.854 13.373 21.190 1.00 96.88 310 GLU A O 1
ATOM 2347 N N . MET A 1 311 ? -10.256 11.169 21.452 1.00 96.19 311 MET A N 1
ATOM 2348 C CA . MET A 1 311 ? -8.849 10.770 21.539 1.00 96.19 311 MET A CA 1
ATOM 2349 C C . MET A 1 311 ? -8.101 11.067 20.231 1.00 96.19 311 MET A C 1
ATOM 2351 O O . MET A 1 311 ? -7.035 11.686 20.261 1.00 96.19 311 MET A O 1
ATOM 2355 N N . ALA A 1 312 ? -8.668 10.683 19.085 1.00 96.88 312 ALA A N 1
ATOM 2356 C CA . ALA A 1 312 ? -8.097 10.959 17.769 1.00 96.88 312 ALA A CA 1
ATOM 2357 C C . ALA A 1 312 ? -7.989 12.473 17.502 1.00 96.88 312 ALA A C 1
ATOM 2359 O O . ALA A 1 312 ? -6.948 12.956 17.066 1.00 96.88 312 ALA A O 1
ATOM 2360 N N . GLN A 1 313 ? -9.015 13.253 17.849 1.00 95.94 313 GLN A N 1
ATOM 2361 C CA . GLN A 1 313 ? -9.030 14.713 17.728 1.00 95.94 313 GLN A CA 1
ATOM 2362 C C . GLN A 1 313 ? -7.940 15.375 18.579 1.00 95.94 313 GLN A C 1
ATOM 2364 O O . GLN A 1 313 ? -7.384 16.408 18.196 1.00 95.94 313 GLN A O 1
ATOM 2369 N N . LEU A 1 314 ? -7.664 14.841 19.771 1.00 94.19 314 LEU A N 1
ATOM 2370 C CA . LEU A 1 314 ? -6.603 15.348 20.635 1.00 94.19 314 LEU A CA 1
ATOM 2371 C C . LEU A 1 314 ? -5.221 15.027 20.054 1.00 94.19 314 LEU A C 1
ATOM 2373 O O . LEU A 1 314 ? -4.409 15.939 19.911 1.00 94.19 314 LEU A O 1
ATOM 2377 N N . ASN A 1 315 ? -4.986 13.775 19.653 1.00 92.38 315 ASN A N 1
ATOM 2378 C CA . ASN A 1 315 ? -3.720 13.348 19.049 1.00 92.38 315 ASN A CA 1
ATOM 2379 C C . ASN A 1 315 ? -3.443 14.086 17.731 1.00 92.38 315 ASN A C 1
ATOM 2381 O O . ASN A 1 315 ? -2.320 14.519 17.489 1.00 92.38 315 ASN A O 1
ATOM 2385 N N . GLY A 1 316 ? -4.475 14.300 16.913 1.00 91.50 316 GLY A N 1
ATOM 2386 C CA . GLY A 1 316 ? -4.372 15.063 15.672 1.00 91.50 316 GLY A CA 1
ATOM 2387 C C . GLY A 1 316 ? -3.924 16.502 15.917 1.00 91.50 316 GLY A C 1
ATOM 2388 O O . GLY A 1 316 ? -3.019 16.984 15.241 1.00 91.50 316 GLY A O 1
ATOM 2389 N N . ARG A 1 317 ? -4.474 17.179 16.934 1.00 91.56 317 ARG A N 1
ATOM 2390 C CA . ARG A 1 317 ? -4.106 18.571 17.254 1.00 91.56 317 ARG A CA 1
ATOM 2391 C C . ARG A 1 317 ? -2.627 18.736 17.602 1.00 91.56 317 ARG A C 1
ATOM 2393 O O . ARG A 1 317 ? -2.051 19.763 17.253 1.00 91.56 317 ARG A O 1
ATOM 2400 N N . ILE A 1 318 ? -2.012 17.732 18.231 1.00 85.38 318 ILE A N 1
ATOM 2401 C CA . ILE A 1 318 ? -0.566 17.710 18.516 1.00 85.38 318 ILE A CA 1
ATOM 2402 C C . ILE A 1 318 ? 0.246 17.743 17.210 1.00 85.38 318 ILE A C 1
ATOM 2404 O O . ILE A 1 318 ? 1.304 18.360 17.159 1.00 85.38 318 ILE A O 1
ATOM 2408 N N . ALA A 1 319 ? -0.281 17.143 16.142 1.00 81.12 319 ALA A N 1
ATOM 2409 C CA . ALA A 1 319 ? 0.307 17.114 14.805 1.00 81.12 319 ALA A CA 1
ATOM 2410 C C . ALA A 1 319 ? -0.250 18.203 13.860 1.00 81.12 319 ALA A C 1
ATOM 2412 O O . ALA A 1 319 ? -0.156 18.063 12.644 1.00 81.12 319 ALA A O 1
ATOM 2413 N N . HIS A 1 320 ? -0.863 19.271 14.392 1.00 89.69 320 HIS A N 1
ATOM 2414 C CA . HIS A 1 320 ? -1.523 20.331 13.609 1.00 89.69 320 HIS A CA 1
ATOM 2415 C C . HIS A 1 320 ? -2.623 19.829 12.654 1.00 89.69 320 HIS A C 1
ATOM 2417 O O . HIS A 1 320 ? -2.940 20.463 11.647 1.00 89.69 320 HIS A O 1
ATOM 2423 N N . LEU A 1 321 ? -3.250 18.706 13.000 1.00 92.19 321 LEU A N 1
ATOM 2424 C CA . LEU A 1 321 ? -4.293 18.052 12.227 1.00 92.19 321 LEU A CA 1
ATOM 2425 C C . LEU A 1 321 ? -5.646 18.161 12.936 1.00 92.19 321 LEU A C 1
ATOM 2427 O O . LEU A 1 321 ? -5.775 17.894 14.129 1.00 92.19 321 LEU A O 1
ATOM 2431 N N . THR A 1 322 ? -6.684 18.529 12.190 1.00 91.38 322 THR A N 1
ATOM 2432 C CA . THR A 1 322 ? -8.061 18.595 12.698 1.00 91.38 322 THR A CA 1
ATOM 2433 C C . THR A 1 322 ? -8.899 17.545 11.985 1.00 91.38 322 THR A C 1
ATOM 2435 O O . THR A 1 322 ? -8.920 17.515 10.753 1.00 91.38 322 THR A O 1
ATOM 2438 N N . LEU A 1 323 ? -9.572 16.676 12.746 1.00 92.94 323 LEU A N 1
ATOM 2439 C CA . LEU A 1 323 ? -10.538 15.741 12.176 1.00 92.94 323 LEU A CA 1
ATOM 2440 C C . LEU A 1 323 ? -11.858 16.477 11.869 1.00 92.94 323 LEU A C 1
ATOM 2442 O O . LEU A 1 323 ? -12.192 17.444 12.563 1.00 92.94 323 LEU A O 1
ATOM 2446 N N . PRO A 1 324 ? -12.589 16.076 10.811 1.00 92.88 324 PRO A N 1
ATOM 2447 C CA . PRO A 1 324 ? -13.932 16.585 10.562 1.00 92.88 324 PRO A CA 1
ATOM 2448 C C . PRO A 1 324 ? -14.890 16.125 11.674 1.00 92.88 324 PRO A C 1
ATOM 2450 O O . PRO A 1 324 ? -14.541 15.208 12.412 1.00 92.88 324 PRO A O 1
ATOM 2453 N N . PRO A 1 325 ? -16.100 16.708 11.787 1.00 95.75 325 PRO A N 1
ATOM 2454 C CA . PRO A 1 325 ? -17.093 16.274 12.769 1.00 95.75 325 PRO A CA 1
ATOM 2455 C C . PRO A 1 325 ? -17.318 14.758 12.752 1.00 95.75 325 PRO A C 1
ATOM 2457 O O . PRO A 1 325 ? -17.266 14.140 11.687 1.00 95.75 325 PRO A O 1
ATOM 2460 N N . LEU A 1 326 ? -17.607 14.174 13.919 1.00 96.50 326 LEU A N 1
ATOM 2461 C CA . LEU A 1 326 ? -17.774 12.728 14.101 1.00 96.50 326 LEU A CA 1
ATOM 2462 C C . LEU A 1 326 ? -18.724 12.111 13.065 1.00 96.50 326 LEU A C 1
ATOM 2464 O O . LEU A 1 326 ? -18.418 11.071 12.493 1.00 96.50 326 LEU A O 1
ATOM 2468 N N . GLU A 1 327 ? -19.844 12.769 12.778 1.00 94.81 327 GLU A N 1
ATOM 2469 C CA . GLU A 1 327 ? -20.831 12.296 11.806 1.00 94.81 327 GLU A CA 1
ATOM 2470 C C . GLU A 1 327 ? -20.231 12.166 10.399 1.00 94.81 327 GLU A C 1
ATOM 2472 O O . GLU A 1 327 ? -20.550 11.224 9.678 1.00 94.81 327 GLU A O 1
ATOM 2477 N N . LYS A 1 328 ? -19.330 13.080 10.021 1.00 92.88 328 LYS A N 1
ATOM 2478 C CA . LYS A 1 328 ? -18.615 13.030 8.741 1.00 92.88 328 LYS A CA 1
ATOM 2479 C C . LYS A 1 328 ? -17.553 11.929 8.741 1.00 92.88 328 LYS A C 1
ATOM 2481 O O . LYS A 1 328 ? -17.433 11.233 7.744 1.00 92.88 328 LYS A O 1
ATOM 2486 N N . VAL A 1 329 ? -16.848 11.713 9.856 1.00 93.69 329 VAL A N 1
ATOM 2487 C CA . VAL A 1 329 ? -15.902 10.586 9.999 1.00 93.69 329 VAL A CA 1
ATOM 2488 C C . VAL A 1 329 ? -16.612 9.241 9.826 1.00 93.69 329 VAL A C 1
ATOM 2490 O O . VAL A 1 329 ? -16.136 8.394 9.079 1.00 93.69 329 VAL A O 1
ATOM 2493 N N . VAL A 1 330 ? -17.764 9.051 10.480 1.00 94.88 330 VAL A N 1
ATOM 2494 C CA . VAL A 1 330 ? -18.570 7.824 10.344 1.00 94.88 330 VAL A CA 1
ATOM 2495 C C . VAL A 1 330 ? -18.974 7.610 8.884 1.00 94.88 330 VAL A C 1
ATOM 2497 O O . VAL A 1 330 ? -18.741 6.534 8.342 1.00 94.88 330 VAL A O 1
ATOM 2500 N N . GLN A 1 331 ? -19.498 8.648 8.225 1.00 91.44 331 GLN A N 1
ATOM 2501 C CA . GLN A 1 331 ? -19.892 8.579 6.813 1.00 91.44 331 GLN A CA 1
ATOM 2502 C C . GLN A 1 331 ? -18.719 8.259 5.877 1.00 91.44 331 GLN A C 1
ATOM 2504 O O . GLN A 1 331 ? -18.894 7.507 4.920 1.00 91.44 331 GLN A O 1
ATOM 2509 N N . GLU A 1 332 ? -17.531 8.816 6.136 1.00 89.12 332 GLU A N 1
ATOM 2510 C CA . GLU A 1 332 ? -16.318 8.525 5.362 1.00 89.12 332 GLU A CA 1
ATOM 2511 C C . GLU A 1 332 ? -15.925 7.040 5.479 1.00 89.12 332 GLU A C 1
ATOM 2513 O O . GLU A 1 332 ? -15.613 6.415 4.466 1.00 89.12 332 GLU A O 1
ATOM 2518 N N . ILE A 1 333 ? -16.002 6.443 6.674 1.00 92.19 333 ILE A N 1
ATOM 2519 C CA . ILE A 1 333 ? -15.677 5.018 6.877 1.00 92.19 333 ILE A CA 1
ATOM 2520 C C . ILE A 1 333 ? -16.751 4.109 6.264 1.00 92.19 333 ILE A C 1
ATOM 2522 O O . ILE A 1 333 ? -16.414 3.132 5.602 1.00 92.19 333 ILE A O 1
ATOM 2526 N N . GLU A 1 334 ? -18.036 4.443 6.407 1.00 92.06 334 GLU A N 1
ATOM 2527 C CA . GLU A 1 334 ? -19.131 3.707 5.752 1.00 92.06 334 GLU A CA 1
ATOM 2528 C C . GLU A 1 334 ? -19.012 3.732 4.220 1.00 92.06 334 GLU A C 1
ATOM 2530 O O . GLU A 1 334 ? -19.355 2.765 3.538 1.00 92.06 334 GLU A O 1
ATOM 2535 N N . GLU A 1 335 ? -18.546 4.845 3.648 1.00 85.75 335 GLU A N 1
ATOM 2536 C CA . GLU A 1 335 ? -18.265 4.944 2.217 1.00 85.75 335 GLU A CA 1
ATOM 2537 C C . GLU A 1 335 ? -17.093 4.049 1.810 1.00 85.75 335 GLU A C 1
ATOM 2539 O O . GLU A 1 335 ? -17.213 3.350 0.807 1.00 85.75 335 GLU A O 1
ATOM 2544 N N . LEU A 1 336 ? -16.002 4.017 2.584 1.00 85.44 336 LEU A N 1
ATOM 2545 C CA . LEU A 1 336 ? -14.872 3.112 2.338 1.00 85.44 336 LEU A CA 1
ATOM 2546 C C . LEU A 1 336 ? -15.299 1.638 2.400 1.00 85.44 336 LEU A C 1
ATOM 2548 O O . LEU A 1 336 ? -14.956 0.869 1.501 1.00 85.44 336 LEU A O 1
ATOM 2552 N N . GLN A 1 337 ? -16.107 1.269 3.396 1.00 87.38 337 GLN A N 1
ATOM 2553 C CA . GLN A 1 337 ? -16.628 -0.089 3.551 1.00 87.38 337 GLN A CA 1
ATOM 2554 C C . GLN A 1 337 ? -17.489 -0.517 2.354 1.00 87.38 337 GLN A C 1
ATOM 2556 O O . GLN A 1 337 ? -17.382 -1.635 1.867 1.00 87.38 337 GLN A O 1
ATOM 2561 N N . ARG A 1 338 ? -18.296 0.388 1.787 1.00 84.88 338 ARG A N 1
ATOM 2562 C CA . ARG A 1 338 ? -19.124 0.093 0.599 1.00 84.88 338 ARG A CA 1
ATOM 2563 C C . ARG A 1 338 ? -18.334 -0.167 -0.690 1.00 84.88 338 ARG A C 1
ATOM 2565 O O . ARG A 1 338 ? -18.948 -0.491 -1.710 1.00 84.88 338 ARG A O 1
ATOM 2572 N N . ARG A 1 339 ? -17.012 0.031 -0.700 1.00 78.88 339 ARG A N 1
ATOM 2573 C CA . ARG A 1 339 ? -16.167 -0.111 -1.900 1.00 78.88 339 ARG A CA 1
ATOM 2574 C C . ARG A 1 339 ? -15.639 -1.531 -2.109 1.00 78.88 339 ARG A C 1
ATOM 2576 O O . ARG A 1 339 ? -14.971 -1.751 -3.123 1.00 78.88 339 ARG A O 1
ATOM 2583 N N . HIS A 1 340 ? -15.916 -2.469 -1.205 1.00 77.94 340 HIS A N 1
ATOM 2584 C CA . HIS A 1 340 ? -15.519 -3.870 -1.334 1.00 77.94 340 HIS A CA 1
ATOM 2585 C C . HIS A 1 340 ? -16.635 -4.842 -0.941 1.00 77.94 340 HIS A C 1
ATOM 2587 O O . HIS A 1 340 ? -17.575 -4.426 -0.229 1.00 77.94 340 HIS A O 1
#

Sequence (340 aa):
HDEIVCLGDMVASAVLLRFSPKDNAFKEIARDTNACWTLAVSCLSPNLHYLADADRNIWLLERASLLGSEGRREEGVPSTRPNFPAETVEECSICHQAPAAGGCLCSGVCVRMSGVSYIHVGVSINKFISFPTHQHRTSALVSPASRAEASRSDSREADADPRSEAHAEQNGEKGGERTRKRGRTAPAGGTGRRGRGAEETNELLGRRGRRGMETELSKVVVGENSKLWASSEGAIGHLLQIPDEQTFARLAVLQDAVTKVTKSIGKLSAVAFHSVKVGTATVPSKGFIDGDILERFLEFPPSVQRSVYEMAQLNGRIAHLTLPPLEKVVQEIEELQRRH

Foldseek 3Di:
DPFWDWDQDQFFGIWIWGQDPVVRDIATQEGARDTFGWQEKADLASFWIWTAGPQQKIFIKGWDDPPPPPDPDDDDDDDDDDDDDDPPQQADRNPRHRQDPPGDCSRVDYTYIDRPFMWRDPFRWNDKAQDFLLDDPPDDPPDPVVVVVVVVVPDDDDDDDDDDDDDDDDDDDDDDDDDDDDDDDDDDDDDDDDDDDDDPPPVVVVVVVVVVVCVVLCLQNQDSRKIWIAGPVGDIDIDTDRPDPLVVLLLVLLLVLLQVPDDDDPPDRPQQNTWDDDPNDTGGTGPDHDLVSLLVLVVDDPVSNVVSVVSSQVVQVVVVHHDDPSVSSNSSSVVVVVSD

Radius of gyration: 30.55 Å; chains: 1; bounding box: 88×88×62 Å

pLDDT: mean 72.1, std 26.23, range [25.5, 98.0]

InterPro domains:
  IPR004871 RSE1/DDB1/CPSF1, C-terminal [PF03178] (4-298)
  IPR015943 WD40/YVTN repeat-like-containing domain superfamily [G3DSA:2.130.10.10] (1-242)
  IPR050358 RSE1/DDB1/CPSF1 [PTHR10644] (5-313)

Organism: NCBI:txid1074872

Secondary structure (DSSP, 8-state):
-TTEEEEE-SSS-EEEEEEETTTTEEEEEEEE-S---EEEEEESSSSEEEEEETTSEEEEEEEPPSS-S---PPP--------------PPPTTT-----TT--GGGTS-EEEEEEEEEE-SS-EEEEEE--TTS--------GGGGTTTTSSS-S-----------------------------------------SSSSHHHHHHHHHHHHHHHHTTS---TT-EEEEETTS-EEEE---S-HHHHHHHHHHHHHHHHHS--GGG--HHHHT-EEETTEEE--BS---HHHHHTTTTS-HHHHHHHHHHHHHHHHHTT--PPPHHHHHHHHHHHHTT-